Protein AF-A0A402B1U0-F1 (afdb_monomer_lite)

Structure (mmCIF, N/CA/C/O backbone):
data_AF-A0A402B1U0-F1
#
_entry.id   AF-A0A402B1U0-F1
#
loop_
_atom_site.group_PDB
_atom_site.id
_atom_site.type_symbol
_atom_site.label_atom_id
_atom_site.label_alt_id
_atom_site.label_comp_id
_atom_site.label_asym_id
_atom_site.label_entity_id
_atom_site.label_seq_id
_atom_site.pdbx_PDB_ins_code
_atom_site.Cartn_x
_atom_site.Cartn_y
_atom_site.Cartn_z
_atom_site.occupancy
_atom_site.B_iso_or_equiv
_atom_site.auth_seq_id
_atom_site.auth_comp_id
_atom_site.auth_asym_id
_atom_site.auth_atom_id
_atom_site.pdbx_PDB_model_num
ATOM 1 N N . MET A 1 1 ? 13.289 -18.069 -5.511 1.00 37.72 1 MET A N 1
ATOM 2 C CA . MET A 1 1 ? 13.819 -16.901 -4.773 1.00 37.72 1 MET A CA 1
ATOM 3 C C . MET A 1 1 ? 15.027 -16.376 -5.534 1.00 37.72 1 MET A C 1
ATOM 5 O O . MET A 1 1 ? 16.086 -16.972 -5.445 1.00 37.72 1 MET A O 1
ATOM 9 N N . GLY A 1 2 ? 14.852 -15.352 -6.374 1.00 43.53 2 GLY A N 1
ATOM 10 C CA . GLY A 1 2 ? 15.945 -14.772 -7.162 1.00 43.53 2 GLY A CA 1
ATOM 11 C C . GLY A 1 2 ? 16.529 -13.561 -6.443 1.00 43.53 2 GLY A C 1
ATOM 12 O O . GLY A 1 2 ? 15.838 -12.553 -6.291 1.00 43.53 2 GLY A O 1
ATOM 13 N N . LEU A 1 3 ? 17.768 -13.683 -5.971 1.00 47.88 3 LEU A N 1
ATOM 14 C CA . LEU A 1 3 ? 18.548 -12.602 -5.371 1.00 47.88 3 LEU A CA 1
ATOM 15 C C . LEU A 1 3 ? 18.781 -11.505 -6.420 1.00 47.88 3 LEU A C 1
ATOM 17 O O . LEU A 1 3 ? 19.393 -11.742 -7.459 1.00 47.88 3 LEU A O 1
ATOM 21 N N . ARG A 1 4 ? 18.261 -10.299 -6.169 1.00 44.19 4 ARG A N 1
ATOM 22 C CA . ARG A 1 4 ? 18.591 -9.112 -6.965 1.00 44.19 4 ARG A CA 1
ATOM 23 C C . ARG A 1 4 ? 19.927 -8.568 -6.482 1.00 44.19 4 ARG A C 1
ATOM 25 O O . ARG A 1 4 ? 19.981 -7.924 -5.439 1.00 44.19 4 ARG A O 1
ATOM 32 N N . PHE A 1 5 ? 20.973 -8.792 -7.263 1.00 51.72 5 PHE A N 1
ATOM 33 C CA . PHE A 1 5 ? 22.228 -8.076 -7.104 1.00 51.72 5 PHE A CA 1
ATOM 34 C C . PHE A 1 5 ? 22.032 -6.647 -7.613 1.00 51.72 5 PHE A C 1
ATOM 36 O O . PHE A 1 5 ? 21.768 -6.416 -8.794 1.00 51.72 5 PHE A O 1
ATOM 43 N N . VAL A 1 6 ? 22.088 -5.684 -6.695 1.00 59.25 6 VAL A N 1
ATOM 44 C CA . VAL A 1 6 ? 22.258 -4.274 -7.038 1.00 59.25 6 VAL A CA 1
ATOM 45 C C . VAL A 1 6 ? 23.671 -4.162 -7.591 1.00 59.25 6 VAL A C 1
ATOM 47 O O . VAL A 1 6 ? 24.637 -4.274 -6.840 1.00 59.25 6 VAL A O 1
ATOM 50 N N . LEU A 1 7 ? 23.798 -4.011 -8.909 1.00 59.84 7 LEU A N 1
ATOM 51 C CA . LEU A 1 7 ? 25.077 -3.702 -9.535 1.00 59.84 7 LEU A CA 1
ATOM 52 C C . LEU A 1 7 ? 25.430 -2.260 -9.150 1.00 59.84 7 LEU A C 1
ATOM 54 O O . LEU A 1 7 ? 25.061 -1.306 -9.837 1.00 59.84 7 LEU A O 1
ATOM 58 N N . HIS A 1 8 ? 26.066 -2.102 -7.990 1.00 61.28 8 HIS A N 1
ATOM 59 C CA . HIS A 1 8 ? 26.712 -0.856 -7.620 1.00 61.28 8 HIS A CA 1
ATOM 60 C C . HIS A 1 8 ? 27.760 -0.553 -8.687 1.00 61.28 8 HIS A C 1
ATOM 62 O O . HIS A 1 8 ? 28.612 -1.386 -8.995 1.00 61.28 8 HIS A O 1
ATOM 68 N N . LYS A 1 9 ? 27.670 0.638 -9.286 1.00 58.97 9 LYS A N 1
ATOM 69 C CA . LYS A 1 9 ? 28.793 1.170 -10.055 1.00 58.97 9 LYS A CA 1
ATOM 70 C C . LYS A 1 9 ? 29.994 1.188 -9.108 1.00 58.97 9 LYS A C 1
ATOM 72 O O . LYS A 1 9 ? 29.801 1.658 -7.986 1.00 58.97 9 LYS A O 1
ATOM 77 N N . PRO A 1 10 ? 31.169 0.680 -9.515 1.00 61.00 10 PRO A N 1
ATOM 78 C CA . PRO A 1 10 ? 32.353 0.780 -8.685 1.00 61.00 10 PRO A CA 1
ATOM 79 C C . PRO A 1 10 ? 32.578 2.264 -8.418 1.00 61.00 10 PRO A C 1
ATOM 81 O O . PRO A 1 10 ? 32.794 3.055 -9.341 1.00 61.00 10 PRO A O 1
ATOM 84 N N . GLU A 1 11 ? 32.403 2.643 -7.159 1.00 68.88 11 GLU A N 1
ATOM 85 C CA . GLU A 1 11 ? 32.884 3.907 -6.638 1.00 68.88 11 GLU A CA 1
ATOM 86 C C . GLU A 1 11 ? 34.367 3.954 -7.002 1.00 68.88 11 GLU A C 1
ATOM 88 O O . GLU A 1 11 ? 35.087 2.972 -6.801 1.00 68.88 11 GLU A O 1
ATOM 93 N N . LYS A 1 12 ? 34.798 5.021 -7.682 1.00 60.66 12 LYS A N 1
ATOM 94 C CA . LYS A 1 12 ? 36.223 5.243 -7.915 1.00 60.66 12 LYS A CA 1
ATOM 95 C C . LYS A 1 12 ? 36.824 5.460 -6.536 1.00 60.66 12 LYS A C 1
ATOM 97 O O . LYS A 1 12 ? 36.741 6.560 -6.007 1.00 60.66 12 LYS A O 1
ATOM 102 N N . ILE A 1 13 ? 37.323 4.377 -5.958 1.00 59.56 13 ILE A N 1
ATOM 103 C CA . ILE A 1 13 ? 38.109 4.388 -4.738 1.00 59.56 13 ILE A CA 1
ATOM 104 C C . ILE A 1 13 ? 39.324 5.246 -5.071 1.00 59.56 13 ILE A C 1
ATOM 106 O O . ILE A 1 13 ? 40.082 4.916 -5.985 1.00 59.56 13 ILE A O 1
ATOM 110 N N . ASP A 1 14 ? 39.414 6.398 -4.417 1.00 69.62 14 ASP A N 1
ATOM 111 C CA . ASP A 1 14 ? 40.600 7.235 -4.464 1.00 69.62 14 ASP A CA 1
ATOM 112 C C . ASP A 1 14 ? 41.744 6.414 -3.860 1.00 69.62 14 ASP A C 1
ATOM 114 O O . ASP A 1 14 ? 41.674 5.987 -2.706 1.00 69.62 14 ASP A O 1
ATOM 118 N N . GLU A 1 15 ? 42.770 6.122 -4.660 1.00 70.94 15 GLU A N 1
ATOM 119 C CA . GLU A 1 15 ? 43.905 5.287 -4.245 1.00 70.94 15 GLU A CA 1
ATOM 120 C C . GLU A 1 15 ? 44.698 5.923 -3.085 1.00 70.94 15 GLU A C 1
ATOM 122 O O . GLU A 1 15 ? 45.546 5.270 -2.478 1.00 70.94 15 GLU A O 1
ATOM 127 N N . HIS A 1 16 ? 44.398 7.179 -2.743 1.00 76.31 16 HIS A N 1
ATOM 128 C CA . HIS A 1 16 ? 44.998 7.914 -1.637 1.00 76.31 16 HIS A CA 1
ATOM 129 C C . HIS A 1 16 ? 44.295 7.738 -0.281 1.00 76.31 16 HIS A C 1
ATOM 131 O O . HIS A 1 16 ? 44.873 8.133 0.729 1.00 76.31 16 HIS A O 1
ATOM 137 N N . ASP A 1 17 ? 43.119 7.103 -0.228 1.00 70.06 17 ASP A N 1
ATOM 138 C CA . ASP A 1 17 ? 42.372 6.862 1.022 1.00 70.06 17 ASP A CA 1
ATOM 139 C C . ASP A 1 17 ? 42.697 5.506 1.683 1.00 70.06 17 ASP A C 1
ATOM 141 O O . ASP A 1 17 ? 42.009 5.056 2.604 1.00 70.06 17 ASP A O 1
ATOM 145 N N . LEU A 1 18 ? 43.758 4.824 1.241 1.00 72.81 18 LEU A N 1
ATOM 146 C CA . LEU A 1 18 ? 44.213 3.603 1.902 1.00 72.81 18 LEU A CA 1
ATOM 147 C C . LEU A 1 18 ? 44.839 3.952 3.267 1.00 72.81 18 LEU A C 1
ATOM 149 O O . LEU A 1 18 ? 45.789 4.742 3.319 1.00 72.81 18 LEU A O 1
ATOM 153 N N . PRO A 1 19 ? 44.358 3.358 4.378 1.00 69.62 19 PRO A N 1
ATOM 154 C CA . PRO A 1 19 ? 44.950 3.577 5.688 1.00 69.62 19 PRO A CA 1
ATOM 155 C C . PRO A 1 19 ? 46.404 3.106 5.652 1.00 69.62 19 PRO A C 1
ATOM 157 O O . PRO A 1 19 ? 46.695 1.931 5.441 1.00 69.62 19 PRO A O 1
ATOM 160 N N . THR A 1 20 ? 47.324 4.046 5.837 1.00 74.62 20 THR A N 1
ATOM 161 C CA . THR A 1 20 ? 48.778 3.817 5.811 1.00 74.62 20 THR A CA 1
ATOM 162 C C . THR A 1 20 ? 49.304 3.294 7.147 1.00 74.62 20 THR A C 1
ATOM 164 O O . THR A 1 20 ? 50.513 3.256 7.375 1.00 74.62 20 THR A O 1
ATOM 167 N N . GLU A 1 21 ? 48.409 2.912 8.056 1.00 78.62 21 GLU A N 1
ATOM 168 C CA . GLU A 1 21 ? 48.799 2.465 9.381 1.00 78.62 21 GLU A CA 1
ATOM 169 C C . GLU A 1 21 ? 49.323 1.020 9.336 1.00 78.62 21 GLU A C 1
ATOM 171 O O . GLU A 1 21 ? 48.682 0.142 8.750 1.00 78.62 21 GLU A O 1
ATOM 176 N N . PRO A 1 22 ? 50.495 0.750 9.940 1.00 71.25 22 PRO A N 1
ATOM 177 C CA . PRO A 1 22 ? 51.038 -0.595 10.023 1.00 71.25 22 PRO A CA 1
ATOM 178 C C . PRO A 1 22 ? 50.108 -1.467 10.870 1.00 71.25 22 PRO A C 1
ATOM 180 O O . PRO A 1 22 ? 49.803 -1.140 12.018 1.00 71.25 22 PRO A O 1
ATOM 183 N N . LEU A 1 23 ? 49.658 -2.588 10.301 1.00 68.75 23 LEU A N 1
ATOM 184 C CA . LEU A 1 23 ? 48.879 -3.581 11.033 1.00 68.75 23 LEU A CA 1
ATOM 185 C C . LEU A 1 23 ? 49.709 -4.092 12.224 1.00 68.75 23 LEU A C 1
ATOM 187 O O . LEU A 1 23 ? 50.858 -4.494 12.024 1.00 68.75 23 LEU A O 1
ATOM 191 N N . PRO A 1 24 ? 49.164 -4.085 13.453 1.00 66.44 24 PRO A N 1
ATOM 192 C CA . PRO A 1 24 ? 49.836 -4.689 14.591 1.00 66.44 24 PRO A CA 1
ATOM 193 C C . PRO A 1 24 ? 50.000 -6.189 14.337 1.00 66.44 24 PRO A C 1
ATOM 195 O O . PRO A 1 24 ? 49.039 -6.862 13.956 1.00 66.44 24 PRO A O 1
ATOM 198 N N . ASP A 1 25 ? 51.216 -6.698 14.547 1.00 62.38 25 ASP A N 1
ATOM 199 C CA . ASP A 1 25 ? 51.531 -8.122 14.446 1.00 62.38 25 ASP A CA 1
ATOM 200 C C . ASP A 1 25 ? 50.600 -8.908 15.374 1.00 62.38 25 ASP A C 1
ATOM 202 O O . ASP A 1 25 ? 50.712 -8.875 16.604 1.00 62.38 25 ASP A O 1
ATOM 206 N N . LEU A 1 26 ? 49.637 -9.604 14.773 1.00 59.66 26 LEU A N 1
ATOM 207 C CA . LEU A 1 26 ? 48.771 -10.531 15.479 1.00 59.66 26 LEU A CA 1
ATOM 208 C C . LEU A 1 26 ? 49.612 -11.753 15.844 1.00 59.66 26 LEU A C 1
ATOM 210 O O . LEU A 1 26 ? 49.728 -12.709 15.079 1.00 59.66 26 LEU A O 1
ATOM 214 N N . VAL A 1 27 ? 50.203 -11.713 17.038 1.00 59.53 27 VAL A N 1
ATOM 215 C CA . VAL A 1 27 ? 50.758 -12.890 17.705 1.00 59.53 27 VAL A CA 1
ATOM 216 C C . VAL A 1 27 ? 49.588 -13.824 18.000 1.00 59.53 27 VAL A C 1
ATOM 218 O O . VAL A 1 27 ? 48.868 -13.667 18.986 1.00 59.53 27 VAL A O 1
ATOM 221 N N . PHE A 1 28 ? 49.355 -14.776 17.101 1.00 58.81 28 PHE A N 1
ATOM 222 C CA . PHE A 1 28 ? 48.390 -15.842 17.316 1.00 58.81 28 PHE A CA 1
ATOM 223 C C . PHE A 1 28 ? 48.867 -16.689 18.497 1.00 58.81 28 PHE A C 1
ATOM 225 O O . PHE A 1 28 ? 49.826 -17.451 18.385 1.00 58.81 28 PHE A O 1
ATOM 232 N N . ALA A 1 29 ? 48.196 -16.539 19.640 1.00 61.25 29 ALA A N 1
ATOM 233 C CA . ALA A 1 29 ? 48.324 -17.458 20.757 1.00 61.25 29 ALA A CA 1
ATOM 234 C C . ALA A 1 29 ? 47.840 -18.837 20.293 1.00 61.25 29 ALA A C 1
ATOM 236 O O . ALA A 1 29 ? 46.648 -19.071 20.081 1.00 61.25 29 ALA A O 1
ATOM 237 N N . GLN A 1 30 ? 48.808 -19.714 20.061 1.00 56.41 30 GLN A N 1
ATOM 238 C CA . GLN A 1 30 ? 48.626 -21.092 19.645 1.00 56.41 30 GLN A CA 1
ATOM 239 C C . GLN A 1 30 ? 47.922 -21.860 20.777 1.00 56.41 30 GLN A C 1
ATOM 241 O O . GLN A 1 30 ? 48.429 -21.861 21.899 1.00 56.41 30 GLN A O 1
ATOM 246 N N . PRO A 1 31 ? 46.745 -22.465 20.540 1.00 57.81 31 PRO A N 1
ATOM 247 C CA . PRO A 1 31 ? 46.055 -23.221 21.573 1.00 57.81 31 PRO A CA 1
ATOM 248 C C . PRO A 1 31 ? 46.804 -24.528 21.844 1.00 57.81 31 PRO A C 1
ATOM 250 O O . PRO A 1 31 ? 47.174 -25.238 20.906 1.00 57.81 31 PRO A O 1
ATOM 253 N N . ASP A 1 32 ? 47.004 -24.828 23.129 1.00 58.53 32 ASP A N 1
ATOM 254 C CA . ASP A 1 32 ? 47.607 -26.065 23.620 1.00 58.53 32 ASP A CA 1
ATOM 255 C C . ASP A 1 32 ? 46.922 -27.286 22.998 1.00 58.53 32 ASP A C 1
ATOM 257 O O . ASP A 1 32 ? 45.743 -27.574 23.224 1.00 58.53 32 ASP A O 1
ATOM 261 N N . GLN A 1 33 ? 47.689 -27.998 22.181 1.00 53.78 33 GLN A N 1
ATOM 262 C CA . GLN A 1 33 ? 47.277 -29.216 21.510 1.00 53.78 33 GLN A CA 1
ATOM 263 C C . GLN A 1 33 ? 47.669 -30.401 22.405 1.00 53.78 33 GLN A C 1
ATOM 265 O O . GLN A 1 33 ? 48.856 -30.558 22.699 1.00 53.78 33 GLN A O 1
ATOM 270 N N . PRO A 1 34 ? 46.720 -31.239 22.863 1.00 59.12 34 PRO A N 1
ATOM 271 C CA . PRO A 1 34 ? 47.060 -32.375 23.699 1.00 59.12 34 PRO A CA 1
ATOM 272 C C . PRO A 1 34 ? 47.710 -33.472 22.855 1.00 59.12 34 PRO A C 1
ATOM 274 O O . PRO A 1 34 ? 47.196 -33.861 21.802 1.00 59.12 34 PRO A O 1
ATOM 277 N N . ASP A 1 35 ? 48.851 -33.922 23.371 1.00 57.25 35 ASP A N 1
ATOM 278 C CA . ASP A 1 35 ? 49.605 -35.141 23.088 1.00 57.25 35 ASP A CA 1
ATOM 279 C C . ASP A 1 35 ? 48.979 -36.084 22.049 1.00 57.25 35 ASP A C 1
ATOM 281 O O . ASP A 1 35 ? 48.033 -36.836 22.314 1.00 57.25 35 ASP A O 1
ATOM 285 N N . ARG A 1 36 ? 49.571 -36.091 20.852 1.00 48.34 36 ARG A N 1
ATOM 286 C CA . ARG A 1 36 ? 49.476 -37.227 19.940 1.00 48.34 36 ARG A CA 1
ATOM 287 C C . ARG A 1 36 ? 50.863 -37.654 19.500 1.00 48.34 36 ARG A C 1
ATOM 289 O O . ARG A 1 36 ? 51.509 -37.025 18.668 1.00 48.34 36 ARG A O 1
ATOM 296 N N . ASP A 1 37 ? 51.254 -38.769 20.095 1.00 58.25 37 ASP A N 1
ATOM 297 C CA . ASP A 1 37 ? 52.335 -39.655 19.719 1.00 58.25 37 ASP A CA 1
ATOM 298 C C . ASP A 1 37 ? 52.553 -39.794 18.199 1.00 58.25 37 ASP A C 1
ATOM 300 O O . ASP A 1 37 ? 51.666 -40.217 17.457 1.00 58.25 37 ASP A O 1
ATOM 304 N N . LYS A 1 38 ? 53.828 -39.608 17.837 1.00 47.31 38 LYS A N 1
ATOM 305 C CA . LYS A 1 38 ? 54.627 -40.390 16.876 1.00 47.31 38 LYS A CA 1
ATOM 306 C C . LYS A 1 38 ? 54.459 -40.177 15.357 1.00 47.31 38 LYS A C 1
ATOM 308 O O . LYS A 1 38 ? 53.466 -40.564 14.751 1.00 47.31 38 LYS A O 1
ATOM 313 N N . LEU A 1 39 ? 55.637 -39.872 14.780 1.00 54.38 39 LEU A N 1
ATOM 314 C CA . LEU A 1 39 ? 56.216 -40.296 13.484 1.00 54.38 39 LEU A CA 1
ATOM 315 C C . LEU A 1 39 ? 56.056 -39.362 12.255 1.00 54.38 39 LEU A C 1
ATOM 317 O O . LEU A 1 39 ? 55.135 -38.557 12.212 1.00 54.38 39 LEU A O 1
ATOM 321 N N . PRO A 1 40 ? 56.984 -39.427 11.269 1.00 55.03 40 PRO A N 1
ATOM 322 C CA . PRO A 1 40 ? 58.182 -38.593 11.216 1.00 55.03 40 PRO A CA 1
ATOM 323 C C . PRO A 1 40 ? 58.196 -37.619 10.024 1.00 55.03 40 PRO A C 1
ATOM 325 O O . PRO A 1 40 ? 57.407 -37.711 9.086 1.00 55.03 40 PRO A O 1
ATOM 328 N N . ASP A 1 41 ? 59.165 -36.713 10.096 1.00 56.41 41 ASP A N 1
ATOM 329 C CA . ASP A 1 41 ? 59.530 -35.655 9.160 1.00 56.41 41 ASP A CA 1
ATOM 330 C C . ASP A 1 41 ? 59.370 -35.988 7.668 1.00 56.41 41 ASP A C 1
ATOM 332 O O . ASP A 1 41 ? 60.120 -36.782 7.098 1.00 56.41 41 ASP A O 1
ATOM 336 N N . GLN A 1 42 ? 58.478 -35.256 6.996 1.00 46.94 42 GLN A N 1
ATOM 337 C CA . GLN A 1 42 ? 58.630 -34.926 5.579 1.00 46.94 42 GLN A CA 1
ATOM 338 C C . GLN A 1 42 ? 58.327 -33.445 5.362 1.00 46.94 42 GLN A C 1
ATOM 340 O O . GLN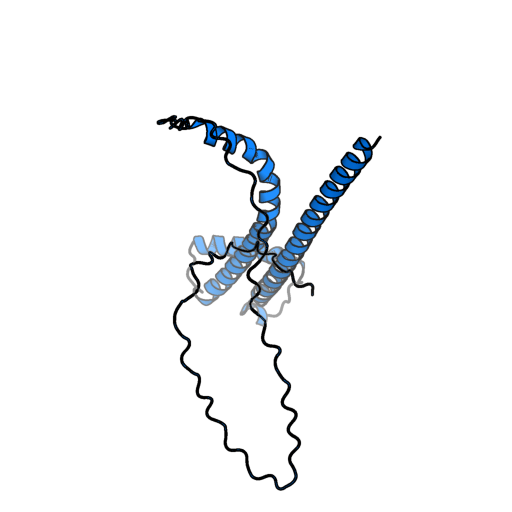 A 1 42 ? 57.207 -33.022 5.078 1.00 46.94 42 GLN A O 1
ATOM 345 N N . HIS A 1 43 ? 59.384 -32.647 5.492 1.00 51.69 43 HIS A N 1
ATOM 346 C CA . HIS A 1 43 ? 59.448 -31.291 4.976 1.00 51.69 43 HIS A CA 1
ATOM 347 C C . HIS A 1 43 ? 59.138 -31.286 3.474 1.00 51.69 43 HIS A C 1
ATOM 349 O O . HIS A 1 43 ? 59.910 -31.810 2.676 1.00 51.69 43 HIS A O 1
ATOM 355 N N . THR A 1 44 ? 58.045 -30.634 3.081 1.00 53.28 44 THR A N 1
ATOM 356 C CA . THR A 1 44 ? 57.882 -30.126 1.713 1.00 53.28 44 THR A CA 1
ATOM 357 C C . THR A 1 44 ? 57.777 -28.612 1.797 1.00 53.28 44 THR A C 1
ATOM 359 O O . THR A 1 44 ? 56.694 -28.033 1.829 1.00 53.28 44 THR A O 1
ATOM 362 N N . THR A 1 45 ? 58.937 -27.967 1.902 1.00 55.19 45 THR A N 1
ATOM 363 C CA . THR A 1 45 ? 59.081 -26.523 1.726 1.00 55.19 45 THR A CA 1
ATOM 364 C C . THR A 1 45 ? 58.765 -26.205 0.269 1.00 55.19 45 THR A C 1
ATOM 366 O O . THR A 1 45 ? 59.579 -26.453 -0.619 1.00 55.19 45 THR A O 1
ATOM 369 N N . VAL A 1 46 ? 57.562 -25.699 0.004 1.00 50.78 46 VAL A N 1
ATOM 370 C CA . VAL A 1 46 ? 57.210 -25.159 -1.310 1.00 50.78 46 VAL A CA 1
ATOM 371 C C . VAL A 1 46 ? 57.875 -23.793 -1.433 1.00 50.78 46 VAL A C 1
ATOM 373 O O . VAL A 1 46 ? 57.509 -22.839 -0.749 1.00 50.78 46 VAL A O 1
ATOM 376 N N . SER A 1 47 ? 58.886 -23.719 -2.293 1.00 45.34 47 SER A N 1
ATOM 377 C CA . SER A 1 47 ? 59.557 -22.483 -2.680 1.00 45.34 47 SER A CA 1
ATOM 378 C C . SER A 1 47 ? 58.546 -21.529 -3.315 1.00 45.34 47 SER A C 1
ATOM 380 O O . SER A 1 47 ? 58.015 -21.798 -4.393 1.00 45.34 47 SER A O 1
ATOM 382 N N . ILE A 1 48 ? 58.280 -20.406 -2.655 1.00 52.09 48 ILE A N 1
ATOM 383 C CA . ILE A 1 48 ? 57.508 -19.306 -3.233 1.00 52.09 48 ILE A CA 1
ATOM 384 C C . ILE A 1 48 ? 58.378 -18.677 -4.333 1.00 52.09 48 ILE A C 1
ATOM 386 O O . ILE A 1 48 ? 59.524 -18.315 -4.050 1.00 52.09 48 ILE A O 1
ATOM 390 N N . PRO A 1 49 ? 57.892 -18.540 -5.579 1.00 53.31 49 PRO A N 1
ATOM 391 C CA . PRO A 1 49 ? 58.640 -17.850 -6.615 1.00 53.31 49 PRO A CA 1
ATOM 392 C C . PRO A 1 49 ? 58.779 -16.375 -6.234 1.00 53.31 49 PRO A C 1
ATOM 394 O O . PRO A 1 49 ? 57.798 -15.639 -6.123 1.00 53.31 49 PRO A O 1
ATOM 397 N N . SER A 1 50 ? 60.021 -15.946 -6.025 1.00 51.53 50 SER A N 1
ATOM 398 C CA . SER A 1 50 ? 60.386 -14.540 -5.933 1.00 51.53 50 SER A CA 1
ATOM 399 C C . SER A 1 50 ? 59.980 -13.850 -7.236 1.00 51.53 50 SER A C 1
ATOM 401 O O . SER A 1 50 ? 60.541 -14.130 -8.293 1.00 51.53 50 SER A O 1
ATOM 403 N N . SER A 1 51 ? 58.982 -12.967 -7.168 1.00 43.94 51 SER A N 1
ATOM 404 C CA . SER A 1 51 ? 58.619 -12.089 -8.279 1.00 43.94 51 SER A CA 1
ATOM 405 C C . SER A 1 51 ? 59.770 -11.119 -8.524 1.00 43.94 51 SER A C 1
ATOM 407 O O . SER A 1 51 ? 59.922 -10.111 -7.837 1.00 43.94 51 SER A O 1
ATOM 409 N N . THR A 1 52 ? 60.609 -11.469 -9.492 1.00 52.66 52 THR A N 1
ATOM 410 C CA . THR A 1 52 ? 61.668 -10.639 -10.049 1.00 52.66 52 THR A CA 1
ATOM 411 C C . THR A 1 52 ? 61.103 -9.296 -10.507 1.00 52.66 52 THR A C 1
ATOM 413 O O . THR A 1 52 ? 60.249 -9.226 -11.390 1.00 52.66 52 THR A O 1
ATOM 416 N N . ASN A 1 53 ? 61.623 -8.233 -9.892 1.00 51.00 53 ASN A N 1
ATOM 417 C CA . ASN A 1 53 ? 61.578 -6.855 -10.365 1.00 51.00 53 ASN A CA 1
ATOM 418 C C . ASN A 1 53 ? 61.840 -6.800 -11.873 1.00 51.00 53 ASN A C 1
ATOM 420 O O . ASN A 1 53 ? 62.952 -7.082 -12.319 1.00 51.00 53 ASN A O 1
ATOM 424 N N . ASN A 1 54 ? 60.835 -6.385 -12.638 1.00 47.88 54 ASN A N 1
ATOM 425 C CA . ASN A 1 54 ? 60.971 -6.097 -14.056 1.00 47.88 54 ASN A CA 1
ATOM 426 C C . ASN A 1 54 ? 60.735 -4.589 -14.257 1.00 47.88 54 ASN A C 1
ATOM 428 O O . ASN A 1 54 ? 59.582 -4.160 -14.307 1.00 47.88 54 ASN A O 1
ATOM 432 N N . PRO A 1 55 ? 61.783 -3.747 -14.320 1.00 58.22 55 PRO A N 1
ATOM 433 C CA . PRO A 1 55 ? 61.632 -2.339 -14.647 1.00 58.22 55 PRO A CA 1
ATOM 434 C C . PRO A 1 55 ? 61.827 -2.157 -16.153 1.00 58.22 55 PRO A C 1
ATOM 436 O O . PRO A 1 55 ? 62.917 -1.798 -16.585 1.00 58.22 55 PRO A O 1
ATOM 439 N N . ALA A 1 56 ? 60.814 -2.420 -16.981 1.00 53.06 56 ALA A N 1
ATOM 440 C CA . ALA A 1 56 ? 60.883 -2.017 -18.385 1.00 53.06 56 ALA A CA 1
ATOM 441 C C . ALA A 1 56 ? 59.519 -2.041 -19.085 1.00 53.06 56 ALA A C 1
ATOM 443 O O . ALA A 1 56 ? 58.752 -2.983 -18.928 1.00 53.06 56 ALA A O 1
ATOM 444 N N . PHE A 1 57 ? 59.329 -1.044 -19.954 1.00 49.44 57 PHE A N 1
ATOM 445 C CA . PHE A 1 57 ? 58.290 -0.904 -20.982 1.00 49.44 57 PHE A CA 1
ATOM 446 C C . PHE A 1 57 ? 56.967 -0.246 -20.575 1.00 49.44 57 PHE A C 1
ATOM 448 O O . PHE A 1 57 ? 55.888 -0.807 -20.729 1.00 49.44 57 PHE A O 1
ATOM 455 N N . TYR A 1 58 ? 57.051 1.038 -20.220 1.00 46.12 58 TYR A N 1
ATOM 456 C CA . TYR A 1 58 ? 56.007 1.978 -20.633 1.00 46.12 58 TYR A CA 1
ATOM 457 C C . TYR A 1 58 ? 56.263 2.400 -22.090 1.00 46.12 58 TYR A C 1
ATOM 459 O O . TYR A 1 58 ? 57.364 2.872 -22.389 1.00 46.12 58 TYR A O 1
ATOM 467 N N . PRO A 1 59 ? 55.296 2.252 -23.012 1.00 59.16 59 PRO A N 1
ATOM 468 C CA . PRO A 1 59 ? 55.383 2.888 -24.317 1.00 59.16 59 PRO A CA 1
ATOM 469 C C . PRO A 1 59 ? 55.322 4.409 -24.130 1.00 59.16 59 PRO A C 1
ATOM 471 O O . PRO A 1 59 ? 54.405 4.939 -23.503 1.00 59.16 59 PRO A O 1
ATOM 474 N N . ALA A 1 60 ? 56.333 5.100 -24.655 1.00 54.44 60 ALA A N 1
ATOM 475 C CA . ALA A 1 60 ? 56.408 6.552 -24.672 1.00 54.44 60 ALA A CA 1
ATOM 476 C C . ALA A 1 60 ? 55.145 7.142 -25.320 1.00 54.44 60 ALA A C 1
ATOM 478 O O . ALA A 1 60 ? 54.822 6.828 -26.467 1.00 54.44 60 ALA A O 1
ATOM 479 N N . LEU A 1 61 ? 54.438 8.006 -24.586 1.00 56.28 61 LEU A N 1
ATOM 480 C CA . LEU A 1 61 ? 53.396 8.840 -25.171 1.00 56.28 61 LEU A CA 1
ATOM 481 C C . LEU A 1 61 ? 54.033 9.802 -26.192 1.00 56.28 61 LEU A C 1
ATOM 483 O O . LEU A 1 61 ? 55.049 10.430 -25.876 1.00 56.28 61 LEU A O 1
ATOM 487 N N . PRO A 1 62 ? 53.459 9.943 -27.400 1.00 53.31 62 PRO A N 1
ATOM 488 C CA . PRO A 1 62 ? 53.924 10.916 -28.374 1.00 53.31 62 PRO A CA 1
ATOM 489 C C . PRO A 1 62 ? 53.735 12.340 -27.839 1.00 53.31 62 PRO A C 1
ATOM 491 O O . PRO A 1 62 ? 52.746 12.665 -27.182 1.00 53.31 62 PRO A O 1
ATOM 494 N N . GLY A 1 63 ? 54.750 13.159 -28.102 1.00 44.69 63 GLY A N 1
ATOM 495 C CA . GLY A 1 63 ? 54.961 14.460 -27.495 1.00 44.69 63 GLY A CA 1
ATOM 496 C C . GLY A 1 63 ? 53.851 15.484 -27.719 1.00 44.69 63 GLY A C 1
ATOM 497 O O . GLY A 1 63 ? 53.220 15.558 -28.770 1.00 44.69 63 GLY A O 1
ATOM 498 N N . MET A 1 64 ? 53.698 16.317 -26.689 1.00 44.53 64 MET A N 1
ATOM 499 C CA . MET A 1 64 ? 53.530 17.769 -26.761 1.00 44.53 64 MET A CA 1
ATOM 500 C C . MET A 1 64 ? 53.456 18.343 -28.185 1.00 44.53 64 MET A C 1
ATOM 502 O O . MET A 1 64 ? 54.475 18.649 -28.802 1.00 44.53 64 MET A O 1
ATOM 506 N N . SER A 1 65 ? 52.233 18.610 -28.649 1.00 40.84 65 SER A N 1
ATOM 507 C CA . SER A 1 65 ? 51.994 19.777 -29.493 1.00 40.84 65 SER A CA 1
ATOM 508 C C . SER A 1 65 ? 51.666 20.955 -28.582 1.00 40.84 65 SER A C 1
ATOM 510 O O . SER A 1 65 ? 50.575 21.062 -28.018 1.00 40.84 65 SER A O 1
ATOM 512 N N . THR A 1 66 ? 52.646 21.833 -28.439 1.00 49.78 66 THR A N 1
ATOM 513 C CA . THR A 1 66 ? 52.544 23.192 -27.920 1.00 49.78 66 THR A CA 1
ATOM 514 C C . THR A 1 66 ? 51.594 23.979 -28.827 1.00 49.78 66 THR A C 1
ATOM 516 O O . THR A 1 66 ? 52.000 24.588 -29.810 1.00 49.78 66 THR A O 1
ATOM 519 N N . GLY A 1 67 ? 50.298 23.909 -28.542 1.00 41.00 67 GLY A N 1
ATOM 520 C CA . GLY A 1 67 ? 49.265 24.701 -29.199 1.00 41.00 67 GLY A CA 1
ATOM 521 C C . GLY A 1 67 ? 48.555 25.516 -28.138 1.00 41.00 67 GLY A C 1
ATOM 522 O O . GLY A 1 67 ? 47.759 24.972 -27.380 1.00 41.00 67 GLY A O 1
ATOM 523 N N . GLY A 1 68 ? 48.890 26.804 -28.054 1.00 44.75 68 GLY A N 1
ATOM 524 C CA . GLY A 1 68 ? 48.263 27.765 -27.156 1.00 44.75 68 GLY A CA 1
ATOM 525 C C . GLY A 1 68 ? 46.762 27.874 -27.415 1.00 44.75 68 GLY A C 1
ATOM 526 O O . GLY A 1 68 ? 46.316 28.694 -28.208 1.00 44.75 68 GLY A O 1
ATOM 527 N N . GLY A 1 69 ? 45.980 27.045 -26.734 1.00 41.03 69 GLY A N 1
ATOM 528 C CA . GLY A 1 69 ? 44.557 27.246 -26.535 1.00 41.03 69 GLY A CA 1
ATOM 529 C C . GLY A 1 69 ? 44.400 28.093 -25.289 1.00 41.03 69 GLY A C 1
ATOM 530 O O . GLY A 1 69 ? 44.616 27.609 -24.182 1.00 41.03 69 GLY A O 1
ATOM 531 N N . ALA A 1 70 ? 44.110 29.372 -25.497 1.00 41.75 70 ALA A N 1
ATOM 532 C CA . ALA A 1 70 ? 43.859 30.348 -24.458 1.00 41.75 70 ALA A CA 1
ATOM 533 C C . ALA A 1 70 ? 43.068 29.747 -23.285 1.00 41.75 70 ALA A C 1
ATOM 535 O O . ALA A 1 70 ? 41.995 29.170 -23.466 1.00 41.75 70 ALA A O 1
ATOM 536 N N . LEU A 1 71 ? 43.587 29.975 -22.078 1.00 44.31 71 LEU A N 1
ATOM 537 C CA . LEU A 1 71 ? 42.788 30.172 -20.878 1.00 44.31 71 LEU A CA 1
ATOM 538 C C . LEU A 1 71 ? 41.761 31.273 -21.181 1.00 44.31 71 LEU A C 1
ATOM 540 O O . LEU A 1 71 ? 41.944 32.439 -20.844 1.00 44.31 71 LEU A O 1
ATOM 544 N N . GLN A 1 72 ? 40.672 30.909 -21.854 1.00 46.31 72 GLN A N 1
ATOM 545 C CA . GLN A 1 72 ? 39.445 31.672 -21.812 1.00 46.31 72 GLN A CA 1
ATOM 546 C C . GLN A 1 72 ? 38.840 31.359 -20.448 1.00 46.31 72 GLN A C 1
ATOM 548 O O . GLN A 1 72 ? 38.000 30.479 -20.279 1.00 46.31 72 GLN A O 1
ATOM 553 N N . VAL A 1 73 ? 39.358 32.066 -19.445 1.00 48.66 73 VAL A N 1
ATOM 554 C CA . VAL A 1 73 ? 38.637 32.352 -18.214 1.00 48.66 73 VAL A CA 1
ATOM 555 C C . VAL A 1 73 ? 37.372 33.070 -18.673 1.00 48.66 73 VAL A C 1
ATOM 557 O O . VAL A 1 73 ? 37.373 34.283 -18.878 1.00 48.66 73 VAL A O 1
ATOM 560 N N . GLU A 1 74 ? 36.313 32.305 -18.953 1.00 48.16 74 GLU A N 1
ATOM 561 C CA . GLU A 1 74 ? 34.981 32.848 -19.188 1.00 48.16 74 GLU A CA 1
ATOM 562 C C . GLU A 1 74 ? 34.508 33.390 -17.838 1.00 48.16 74 GLU A C 1
ATOM 564 O O . GLU A 1 74 ? 33.885 32.716 -17.016 1.00 48.16 74 GLU A O 1
ATOM 569 N N . ALA A 1 75 ? 34.928 34.623 -17.575 1.00 48.59 75 ALA A N 1
ATOM 570 C CA . ALA A 1 75 ? 34.456 35.436 -16.488 1.00 48.59 75 ALA A CA 1
ATOM 571 C C . ALA A 1 75 ? 32.930 35.522 -16.584 1.00 48.59 75 ALA A C 1
ATOM 573 O O . ALA A 1 75 ? 32.375 36.103 -17.514 1.00 48.59 75 ALA A O 1
ATOM 574 N N . GLY A 1 76 ? 32.256 34.932 -15.599 1.00 48.25 76 GLY A N 1
ATOM 575 C CA . GLY A 1 76 ? 30.974 35.434 -15.126 1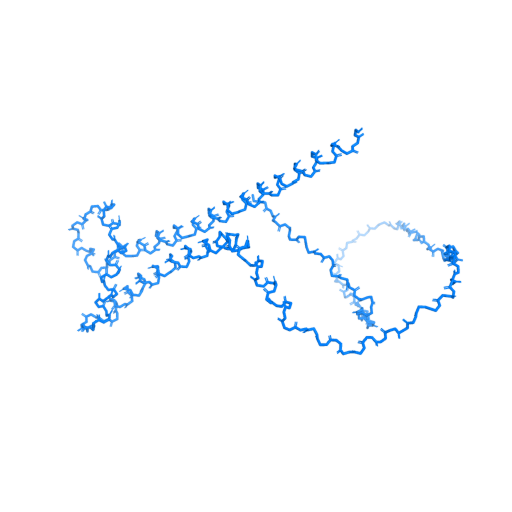.00 48.25 76 GLY A CA 1
ATOM 576 C C . GLY A 1 76 ? 29.855 35.510 -16.159 1.00 48.25 76 GLY A C 1
ATOM 577 O O . GLY A 1 76 ? 29.094 36.475 -16.145 1.00 48.25 76 GLY A O 1
ATOM 578 N N . LYS A 1 77 ? 29.660 34.492 -17.002 1.00 49.16 77 LYS A N 1
ATOM 579 C CA . LYS A 1 77 ? 28.350 34.326 -17.636 1.00 49.16 77 LYS A CA 1
ATOM 580 C C . LYS A 1 77 ? 27.416 33.694 -16.617 1.00 49.16 77 LYS A C 1
ATOM 582 O O . LYS A 1 77 ? 27.302 32.474 -16.520 1.00 49.16 77 LYS A O 1
ATOM 587 N N . ILE A 1 78 ? 26.789 34.555 -15.814 1.00 56.34 78 ILE A N 1
ATOM 588 C CA . ILE A 1 78 ? 25.672 34.222 -14.928 1.00 56.34 78 ILE A CA 1
ATOM 589 C C . ILE A 1 78 ? 24.698 33.394 -15.768 1.00 56.34 78 ILE A C 1
ATOM 591 O O . ILE A 1 78 ? 24.014 33.918 -16.649 1.00 56.34 78 ILE A O 1
ATOM 595 N N . LYS A 1 79 ? 24.720 32.071 -15.556 1.00 54.25 79 LYS A N 1
ATOM 596 C CA . LYS A 1 79 ? 23.794 31.108 -16.150 1.00 54.25 79 LYS A CA 1
ATOM 597 C C . LYS A 1 79 ? 22.407 31.625 -15.808 1.00 54.25 79 LYS A C 1
ATOM 599 O O . LYS A 1 79 ? 21.967 31.516 -14.666 1.00 54.25 79 LYS A O 1
ATOM 604 N N . GLY A 1 80 ? 21.765 32.262 -16.783 1.00 57.66 80 GLY A N 1
ATOM 605 C CA . GLY A 1 80 ? 20.459 32.857 -16.583 1.00 57.66 80 GLY A CA 1
ATOM 606 C C . GLY A 1 80 ? 19.490 31.815 -16.009 1.00 57.66 80 GLY A C 1
ATOM 607 O O . GLY A 1 80 ? 19.588 30.629 -16.356 1.00 57.66 80 GLY A O 1
ATOM 608 N N . PRO A 1 81 ? 18.523 32.230 -15.176 1.00 56.50 81 PRO A N 1
ATOM 609 C CA . PRO A 1 81 ? 17.537 31.343 -14.545 1.00 56.50 81 PRO A CA 1
ATOM 610 C C . PRO A 1 81 ? 16.666 30.538 -15.539 1.00 56.50 81 PRO A C 1
ATOM 612 O O . PRO A 1 81 ? 15.858 29.705 -15.135 1.00 56.50 81 PRO A O 1
ATOM 615 N N . GLY A 1 82 ? 16.854 30.711 -16.853 1.00 56.28 82 GLY A N 1
ATOM 616 C CA . GLY A 1 82 ? 16.162 29.972 -17.910 1.00 56.28 82 GLY A CA 1
ATOM 617 C C . GLY A 1 82 ? 16.548 28.492 -18.065 1.00 56.28 82 GLY A C 1
ATOM 618 O O . GLY A 1 82 ? 15.808 27.757 -18.718 1.00 56.28 82 GLY A O 1
ATOM 619 N N . SER A 1 83 ? 17.653 28.011 -17.473 1.00 54.81 83 SER A N 1
ATOM 620 C CA . SER A 1 83 ? 17.997 26.575 -17.560 1.00 54.81 83 SER A CA 1
ATOM 621 C C . SER A 1 83 ? 17.106 25.689 -16.676 1.00 54.81 83 SER A C 1
ATOM 623 O O . SER A 1 83 ? 16.724 24.599 -17.105 1.00 54.81 83 SER A O 1
ATOM 625 N N . LEU A 1 84 ? 16.663 26.194 -15.517 1.00 59.69 84 LEU A N 1
ATOM 626 C CA . LEU A 1 84 ? 15.712 25.497 -14.643 1.00 59.69 84 LEU A CA 1
ATOM 627 C C . LEU A 1 84 ? 14.327 25.382 -15.295 1.00 59.69 84 LEU A C 1
ATOM 629 O O . LEU A 1 84 ? 13.692 24.333 -15.224 1.00 59.69 84 LEU A O 1
ATOM 633 N N . PHE A 1 85 ? 13.890 26.412 -16.026 1.00 59.50 85 PHE A N 1
ATOM 634 C CA . PHE A 1 85 ? 12.606 26.395 -16.738 1.00 59.50 85 PHE A CA 1
ATOM 635 C C . PHE A 1 85 ? 12.578 25.406 -17.914 1.00 59.50 85 PHE A C 1
ATOM 637 O O . PHE A 1 85 ? 11.550 24.780 -18.174 1.00 59.50 85 PHE A O 1
ATOM 644 N N . ARG A 1 86 ? 13.709 25.203 -18.608 1.00 59.84 86 ARG A N 1
ATOM 645 C CA . ARG A 1 86 ? 13.822 24.149 -19.634 1.00 59.84 86 ARG A CA 1
ATOM 646 C C . ARG A 1 86 ? 13.811 22.746 -19.023 1.00 59.84 86 ARG A C 1
ATOM 648 O O . ARG A 1 86 ? 13.261 21.837 -19.637 1.00 59.84 86 ARG A O 1
ATOM 655 N N . GLN A 1 87 ? 14.360 22.587 -17.819 1.00 60.25 87 GLN A N 1
ATOM 656 C CA . GLN A 1 87 ? 14.356 21.318 -17.093 1.00 60.25 87 GLN A CA 1
ATOM 657 C C . GLN A 1 87 ? 12.961 20.977 -16.536 1.00 60.25 87 GLN A C 1
ATOM 659 O O . GLN A 1 87 ? 12.530 19.831 -16.653 1.00 60.25 87 GLN A O 1
ATOM 664 N N . LEU A 1 88 ? 12.199 21.970 -16.055 1.00 61.12 88 LEU A N 1
ATOM 665 C CA . LEU A 1 88 ? 10.787 21.792 -15.681 1.00 61.12 88 LEU A CA 1
ATOM 666 C C . LEU A 1 88 ? 9.888 21.460 -16.883 1.00 61.12 88 LEU A C 1
ATOM 668 O O . LEU A 1 88 ? 8.923 20.716 -16.740 1.00 61.12 88 LEU A O 1
ATOM 672 N N . ARG A 1 89 ? 10.194 21.954 -18.090 1.00 64.25 89 ARG A N 1
ATOM 673 C CA . ARG A 1 89 ? 9.378 21.664 -19.284 1.00 64.25 89 ARG A CA 1
ATOM 674 C C . ARG A 1 89 ? 9.493 20.210 -19.772 1.00 64.25 89 ARG A C 1
ATOM 676 O O . ARG A 1 89 ? 8.607 19.762 -20.493 1.00 64.25 89 ARG A O 1
ATOM 683 N N . MET A 1 90 ? 10.528 19.463 -19.365 1.00 59.56 90 MET A N 1
ATOM 684 C CA . MET A 1 90 ? 10.666 18.020 -19.651 1.00 59.56 90 MET A CA 1
ATOM 685 C C . MET A 1 90 ? 10.070 17.106 -18.566 1.00 59.56 90 MET A C 1
ATOM 687 O O . MET A 1 90 ? 9.900 15.911 -18.800 1.00 59.56 90 MET A O 1
ATOM 691 N N . TRP A 1 91 ? 9.676 17.643 -17.406 1.00 55.84 91 TRP A N 1
ATOM 692 C CA . TRP A 1 91 ? 9.019 16.862 -16.352 1.00 55.84 91 TRP A CA 1
ATOM 693 C C . TRP A 1 91 ? 7.693 16.170 -16.727 1.00 55.84 91 TRP A C 1
ATOM 695 O O . TRP A 1 91 ? 7.465 15.075 -16.201 1.00 55.84 91 TRP A O 1
ATOM 705 N N . PRO A 1 92 ? 6.821 16.694 -17.620 1.00 63.53 92 PRO A N 1
ATOM 706 C CA . PRO A 1 92 ? 5.539 16.040 -17.880 1.00 63.53 92 PRO A CA 1
ATOM 707 C C . PRO A 1 92 ? 5.668 14.653 -18.520 1.00 63.53 92 PRO A C 1
ATOM 709 O O . PRO A 1 92 ? 4.759 13.841 -18.385 1.00 63.53 92 PRO A O 1
ATOM 712 N N . GLN A 1 93 ? 6.808 14.335 -19.142 1.00 66.62 93 GLN A N 1
ATOM 713 C CA . GLN A 1 93 ? 7.041 13.016 -19.740 1.00 66.62 93 GLN A CA 1
ATOM 714 C C . GLN A 1 93 ? 7.522 11.962 -18.729 1.00 66.62 93 GLN A C 1
ATOM 716 O O . GLN A 1 93 ? 7.357 10.768 -18.966 1.00 66.62 93 GLN A O 1
ATOM 721 N N . LEU A 1 94 ? 8.062 12.376 -17.577 1.00 62.88 94 LEU A N 1
ATOM 722 C CA . LEU A 1 94 ? 8.532 11.468 -16.519 1.00 62.88 94 LEU A CA 1
ATOM 723 C C . LEU A 1 94 ? 7.448 11.168 -15.470 1.00 62.88 94 LEU A C 1
ATOM 725 O O . LEU A 1 94 ? 7.481 10.117 -14.827 1.00 62.88 94 LEU A O 1
ATOM 729 N N . LEU A 1 95 ? 6.453 12.052 -15.331 1.00 67.12 95 LEU A N 1
ATOM 730 C CA . LEU A 1 95 ? 5.306 11.893 -14.431 1.00 67.12 95 LEU A CA 1
ATOM 731 C C . LEU A 1 95 ? 4.569 10.542 -14.533 1.00 67.12 95 LEU A C 1
ATOM 733 O O . LEU A 1 95 ? 4.318 9.963 -13.475 1.00 67.12 95 LEU A O 1
ATOM 737 N N . PRO A 1 96 ? 4.250 9.979 -15.720 1.00 73.94 96 PRO A N 1
ATOM 738 C CA . PRO A 1 96 ? 3.527 8.706 -15.781 1.00 73.94 96 PRO A CA 1
ATOM 739 C C . PRO A 1 96 ? 4.338 7.538 -15.202 1.00 73.94 96 PRO A C 1
ATOM 741 O O . PRO A 1 96 ? 3.776 6.671 -14.532 1.00 73.94 96 PRO A O 1
ATOM 744 N N . MET A 1 97 ? 5.665 7.535 -15.369 1.00 70.56 97 MET A N 1
ATOM 745 C CA . MET A 1 97 ? 6.521 6.492 -14.791 1.00 70.56 97 MET A CA 1
ATOM 746 C C . MET A 1 97 ? 6.626 6.611 -13.267 1.00 70.56 97 MET A C 1
ATOM 748 O O . MET A 1 97 ? 6.636 5.598 -12.564 1.00 70.56 97 MET A O 1
ATOM 752 N N . PHE A 1 98 ? 6.680 7.839 -12.743 1.00 72.31 98 PHE A N 1
ATOM 753 C CA . PHE A 1 98 ? 6.650 8.072 -11.300 1.00 72.31 98 PHE A CA 1
ATOM 754 C C . PHE A 1 98 ? 5.293 7.704 -10.702 1.00 72.31 98 PHE A C 1
ATOM 756 O O . PHE A 1 98 ? 5.259 6.979 -9.712 1.00 72.31 98 PHE A O 1
ATOM 763 N N . ALA A 1 99 ? 4.184 8.104 -11.326 1.00 76.88 99 ALA A N 1
ATOM 764 C CA . ALA A 1 99 ? 2.841 7.753 -10.872 1.00 76.88 99 ALA A CA 1
ATOM 765 C C . ALA A 1 99 ? 2.657 6.229 -10.765 1.00 76.88 99 ALA A C 1
ATOM 767 O O . ALA A 1 99 ? 2.193 5.740 -9.739 1.00 76.88 99 ALA A O 1
ATOM 768 N N . LEU A 1 100 ? 3.126 5.465 -11.757 1.00 75.62 100 LEU A N 1
ATOM 769 C CA . LEU A 1 100 ? 3.104 3.996 -11.728 1.00 75.62 100 LEU A CA 1
ATOM 770 C C . LEU A 1 100 ? 3.982 3.396 -10.617 1.00 75.62 100 LEU A C 1
ATOM 772 O O . LEU A 1 100 ? 3.652 2.344 -10.074 1.00 75.62 100 LEU A O 1
ATOM 776 N N . ARG A 1 101 ? 5.084 4.060 -10.243 1.00 75.62 101 ARG A N 1
ATOM 777 C CA . ARG A 1 101 ? 5.937 3.656 -9.109 1.00 75.62 101 ARG A CA 1
ATOM 778 C C . ARG A 1 101 ? 5.363 4.030 -7.746 1.00 75.62 101 ARG A C 1
ATOM 780 O O . ARG A 1 101 ? 5.621 3.317 -6.779 1.00 75.62 101 ARG A O 1
ATOM 787 N N . LEU A 1 102 ? 4.610 5.123 -7.662 1.00 81.00 102 LEU A N 1
ATOM 788 C CA . LEU A 1 102 ? 3.962 5.590 -6.437 1.00 81.00 102 LEU A CA 1
ATOM 789 C C . LEU A 1 102 ? 2.627 4.891 -6.175 1.00 81.00 102 LEU A C 1
ATOM 791 O O . LEU A 1 102 ? 2.234 4.784 -5.021 1.00 81.00 102 LEU A O 1
ATOM 795 N N . LEU A 1 103 ? 1.964 4.357 -7.201 1.00 82.00 103 LEU A N 1
ATOM 796 C CA . LEU A 1 103 ? 0.713 3.610 -7.062 1.00 82.00 103 LEU A CA 1
ATOM 797 C C . LEU A 1 103 ? 0.819 2.421 -6.073 1.0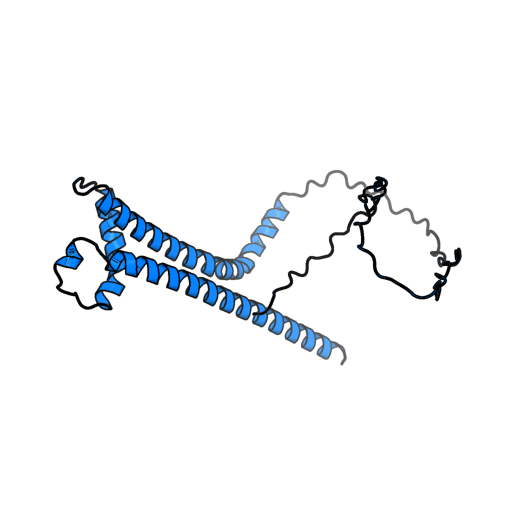0 82.00 103 LEU A C 1
ATOM 799 O O . LEU A 1 103 ? -0.033 2.333 -5.191 1.00 82.00 103 LEU A O 1
ATOM 803 N N . PRO A 1 104 ? 1.879 1.580 -6.089 1.00 80.00 104 PRO A N 1
ATOM 804 C CA . PRO A 1 104 ? 2.113 0.574 -5.046 1.00 80.00 104 PRO A CA 1
ATOM 805 C C . PRO A 1 104 ? 2.204 1.139 -3.646 1.00 80.00 104 PRO A C 1
ATOM 807 O O . PRO A 1 104 ? 1.665 0.561 -2.704 1.00 80.00 104 PRO A O 1
ATOM 810 N N . LEU A 1 105 ? 2.902 2.264 -3.525 1.00 80.56 105 LEU A N 1
ATOM 811 C CA . LEU A 1 105 ? 3.123 2.913 -2.250 1.00 80.56 105 LEU A CA 1
ATOM 812 C C . LEU A 1 105 ? 1.811 3.498 -1.721 1.00 80.56 105 LEU A C 1
ATOM 814 O O . LEU A 1 105 ? 1.500 3.318 -0.554 1.00 80.56 105 LEU A O 1
ATOM 818 N N . GLY A 1 106 ? 1.027 4.140 -2.589 1.00 85.12 106 GLY A N 1
ATOM 819 C CA . GLY A 1 106 ? -0.254 4.751 -2.253 1.00 85.12 106 GLY A CA 1
ATOM 820 C C . GLY A 1 106 ? -1.306 3.720 -1.866 1.00 85.12 106 GLY A C 1
ATOM 821 O O . GLY A 1 106 ? -1.955 3.877 -0.836 1.00 85.12 106 GLY A O 1
ATOM 822 N N . VAL A 1 107 ? -1.431 2.629 -2.631 1.00 84.75 107 VAL A N 1
ATOM 823 C CA . VAL A 1 107 ? -2.346 1.534 -2.276 1.00 84.75 107 VAL A CA 1
ATOM 824 C C . VAL A 1 107 ? -1.907 0.890 -0.960 1.00 84.75 107 VAL A C 1
ATOM 826 O O . VAL A 1 107 ? -2.732 0.722 -0.067 1.00 84.75 107 VAL A O 1
ATOM 829 N N . GLY A 1 108 ? -0.611 0.615 -0.784 1.00 83.88 108 GLY A N 1
ATOM 830 C CA . GLY A 1 108 ? -0.082 0.100 0.482 1.00 83.88 108 GLY A CA 1
ATOM 831 C C . GLY A 1 108 ? -0.368 1.030 1.665 1.00 83.88 108 GLY A C 1
ATOM 832 O O . GLY A 1 108 ? -0.862 0.579 2.695 1.00 83.88 108 GLY A O 1
ATOM 833 N N . LEU A 1 109 ? -0.133 2.335 1.504 1.00 85.75 109 LEU A N 1
ATOM 834 C CA . LEU A 1 109 ? -0.397 3.349 2.526 1.00 85.75 109 LEU A CA 1
ATOM 835 C C . LEU A 1 109 ? -1.891 3.446 2.860 1.00 85.75 109 LEU A C 1
ATOM 837 O O . LEU A 1 109 ? -2.244 3.571 4.028 1.00 85.75 109 LEU A O 1
ATOM 841 N N . CYS A 1 110 ? -2.769 3.339 1.860 1.00 86.50 110 CYS A N 1
ATOM 842 C CA . CYS A 1 110 ? -4.217 3.312 2.055 1.00 86.50 110 CYS A CA 1
ATOM 843 C C . CYS A 1 110 ? -4.644 2.106 2.904 1.00 86.50 110 CYS A C 1
ATOM 845 O O . CYS A 1 110 ? -5.389 2.267 3.869 1.00 86.50 110 CYS A O 1
ATOM 847 N N . PHE A 1 111 ? -4.104 0.917 2.618 1.00 86.19 111 PHE A N 1
ATOM 848 C CA . PHE A 1 111 ? -4.345 -0.275 3.434 1.00 86.19 111 PHE A CA 1
ATOM 849 C C . PHE A 1 111 ? -3.814 -0.128 4.864 1.00 86.19 111 PHE A C 1
ATOM 851 O O . PHE A 1 111 ? -4.501 -0.516 5.806 1.00 86.19 111 PHE A O 1
ATOM 858 N N . VAL A 1 112 ? -2.624 0.453 5.046 1.00 86.00 112 VAL A N 1
ATOM 859 C CA . VAL A 1 112 ? -2.092 0.757 6.386 1.00 86.00 112 VAL A CA 1
ATOM 860 C C . VAL A 1 112 ? -3.014 1.734 7.116 1.00 86.00 112 VAL A C 1
ATOM 862 O O . VAL A 1 112 ? -3.305 1.526 8.289 1.00 86.00 112 VAL A O 1
ATOM 865 N N . GLY A 1 113 ? -3.530 2.750 6.422 1.00 86.62 113 GLY A N 1
ATOM 866 C CA . GLY A 1 113 ? -4.514 3.689 6.959 1.00 86.62 113 GLY A CA 1
ATOM 867 C C . GLY A 1 113 ? -5.795 2.995 7.425 1.00 86.62 113 GLY A C 1
ATOM 868 O O . GLY A 1 113 ? -6.233 3.231 8.547 1.00 86.62 113 GLY A O 1
ATOM 869 N N . LEU A 1 114 ? -6.351 2.085 6.618 1.00 87.12 114 LEU A N 1
ATOM 870 C CA . LEU A 1 114 ? -7.511 1.265 6.999 1.00 87.12 114 LEU A CA 1
ATOM 871 C C . LEU A 1 114 ? -7.216 0.386 8.218 1.00 87.12 114 LEU A C 1
ATOM 873 O O . LEU A 1 114 ? -8.036 0.286 9.128 1.00 87.12 114 LEU A O 1
ATOM 877 N N . GLN A 1 115 ? -6.034 -0.225 8.264 1.00 89.81 115 GLN A N 1
ATOM 878 C CA . GLN A 1 115 ? -5.627 -1.065 9.383 1.00 89.81 115 GLN A CA 1
ATOM 879 C C . GLN A 1 115 ? -5.489 -0.250 10.674 1.00 89.81 115 GLN A C 1
ATOM 881 O O . GLN A 1 115 ? -5.946 -0.689 11.726 1.00 89.81 115 GLN A O 1
ATOM 886 N N . LEU A 1 116 ? -4.923 0.956 10.588 1.00 89.06 116 LEU A N 1
ATOM 887 C CA . LEU A 1 116 ? -4.768 1.876 11.713 1.00 89.06 116 LEU A CA 1
ATOM 888 C C . LEU A 1 116 ? -6.122 2.437 12.171 1.00 89.06 116 LEU A C 1
ATOM 890 O O . LEU A 1 116 ? -6.347 2.548 13.369 1.00 89.06 116 LEU A O 1
ATOM 894 N N . LEU A 1 117 ? -7.052 2.693 11.244 1.00 88.56 117 LEU A N 1
ATOM 895 C CA . LEU A 1 117 ? -8.437 3.078 11.536 1.00 88.56 117 LEU A CA 1
ATOM 896 C C . LEU A 1 117 ? -9.186 1.975 12.306 1.00 88.56 117 LEU A C 1
ATOM 898 O O . LEU A 1 117 ? -9.852 2.255 13.300 1.00 88.56 117 LEU A O 1
ATOM 902 N N . LEU A 1 118 ? -9.055 0.715 11.878 1.00 87.19 118 LEU A N 1
ATOM 903 C CA . LEU A 1 118 ? -9.652 -0.438 12.563 1.00 87.19 118 LEU A CA 1
ATOM 904 C C . LEU A 1 118 ? -9.029 -0.662 13.946 1.00 87.19 118 LEU A C 1
ATOM 906 O O . LEU A 1 118 ? -9.746 -0.911 14.915 1.00 87.19 118 LEU A O 1
ATOM 910 N N . LEU A 1 119 ? -7.703 -0.528 14.053 1.00 87.62 119 LEU A N 1
ATOM 911 C CA . LEU A 1 119 ? -6.993 -0.621 15.328 1.00 87.62 119 LEU A CA 1
ATOM 912 C C . LEU A 1 119 ? -7.422 0.500 16.283 1.00 87.62 119 LEU A C 1
ATOM 914 O O . LEU A 1 119 ? -7.620 0.264 17.472 1.00 87.62 119 LEU A O 1
ATOM 918 N N . LEU A 1 120 ? -7.609 1.710 15.750 1.00 88.50 120 LEU A N 1
ATOM 919 C CA . LEU A 1 120 ? -8.106 2.860 16.491 1.00 88.50 120 LEU A CA 1
ATOM 920 C C . LEU A 1 120 ? -9.535 2.614 16.986 1.00 88.50 120 LEU A C 1
ATOM 922 O O . LEU A 1 120 ? -9.791 2.847 18.162 1.00 88.50 120 LEU A O 1
ATOM 926 N N . ARG A 1 121 ? -10.442 2.078 16.150 1.00 86.88 121 ARG A N 1
ATOM 927 C CA . ARG A 1 121 ? -11.798 1.666 16.575 1.00 86.88 121 ARG A CA 1
ATOM 928 C C . ARG A 1 121 ? -11.727 0.670 17.734 1.00 86.88 121 ARG A C 1
ATOM 930 O O . ARG A 1 121 ? -12.426 0.839 18.730 1.00 86.88 121 ARG A O 1
ATOM 937 N N . PHE A 1 122 ? -10.862 -0.338 17.626 1.00 85.75 122 PHE A N 1
ATOM 938 C CA . PHE A 1 122 ? -10.670 -1.338 18.675 1.00 85.75 122 PHE A CA 1
ATOM 939 C C . PHE A 1 122 ? -10.151 -0.710 19.980 1.00 85.75 122 PHE A C 1
ATOM 941 O O . PHE A 1 122 ? -10.697 -0.967 21.051 1.00 85.75 122 PHE A O 1
ATOM 948 N N . GLY A 1 123 ? -9.158 0.180 19.893 1.00 87.38 123 GLY A N 1
ATOM 949 C CA . GLY A 1 123 ? -8.624 0.911 21.044 1.00 87.38 123 GLY A CA 1
ATOM 950 C C . GLY A 1 123 ? -9.649 1.843 21.697 1.00 87.38 123 GLY A C 1
ATOM 951 O O . GLY A 1 123 ? -9.784 1.846 22.918 1.00 87.38 123 GLY A O 1
ATOM 952 N N . LEU A 1 124 ? -10.425 2.580 20.897 1.00 85.81 124 LEU A N 1
ATOM 953 C CA . LEU A 1 124 ? -11.499 3.461 21.374 1.00 85.81 124 LEU A CA 1
ATOM 954 C C . LEU A 1 124 ? -12.564 2.687 22.143 1.00 85.81 124 LEU A C 1
ATOM 956 O O . LEU A 1 124 ? -12.996 3.127 23.206 1.00 85.81 124 LEU A O 1
ATOM 960 N N . LYS A 1 125 ? -12.937 1.508 21.639 1.00 80.62 125 LYS A N 1
ATOM 961 C CA . LYS A 1 125 ? -13.928 0.641 22.275 1.00 80.62 125 LYS A CA 1
ATOM 962 C C . LYS A 1 125 ? -13.442 0.063 23.608 1.00 80.62 125 LYS A C 1
ATOM 964 O O . LYS A 1 125 ? -14.254 -0.137 24.505 1.00 80.62 125 LYS A O 1
ATOM 969 N N . ILE A 1 126 ? -12.131 -0.155 23.764 1.00 84.69 126 ILE A N 1
ATOM 970 C CA . ILE A 1 126 ? -11.518 -0.559 25.042 1.00 84.69 126 ILE A CA 1
ATOM 971 C C . ILE A 1 126 ? -11.452 0.619 26.024 1.00 84.69 126 ILE A C 1
ATOM 973 O O . ILE A 1 126 ? -11.677 0.435 27.218 1.00 84.69 126 ILE A O 1
ATOM 977 N N . TRP A 1 127 ? -11.127 1.821 25.540 1.00 86.50 127 TRP A N 1
ATOM 978 C CA . TRP A 1 127 ? -10.779 2.955 26.400 1.00 86.50 127 TRP A CA 1
ATOM 979 C C . TRP A 1 127 ? -11.963 3.844 26.798 1.00 86.50 127 TRP A C 1
ATOM 981 O O . TRP A 1 127 ? -11.931 4.484 27.846 1.00 86.50 127 TRP A O 1
ATOM 991 N N . SER A 1 128 ? -13.003 3.946 25.971 1.00 74.56 128 SER A N 1
ATOM 992 C CA . SER A 1 128 ? -14.117 4.879 26.188 1.00 74.56 128 SER A CA 1
ATOM 993 C C . SER A 1 128 ? -15.472 4.203 26.008 1.00 74.56 128 SER A C 1
ATOM 995 O O . SER A 1 128 ? -16.135 4.405 24.993 1.00 74.56 128 SER A O 1
ATOM 997 N N . PRO A 1 129 ? -15.937 3.445 27.015 1.00 70.19 129 PRO A N 1
ATOM 998 C CA . PRO A 1 129 ? -17.279 2.873 26.990 1.00 70.19 129 PRO A CA 1
ATOM 999 C C . PRO A 1 129 ? -18.407 3.922 27.070 1.00 70.19 129 PRO A C 1
ATOM 1001 O O . PRO A 1 129 ? -19.552 3.568 26.815 1.00 70.19 129 PRO A O 1
ATOM 1004 N N . THR A 1 130 ? -18.129 5.185 27.428 1.00 72.62 130 THR A N 1
ATOM 1005 C CA . THR A 1 130 ? -19.182 6.139 27.847 1.00 72.62 130 THR A CA 1
ATOM 1006 C C . THR A 1 130 ? -19.058 7.585 27.353 1.00 72.62 130 THR A C 1
ATOM 1008 O O . THR A 1 130 ? -19.923 8.391 27.686 1.00 72.62 130 THR A O 1
ATOM 1011 N N . GLN A 1 131 ? -18.044 7.957 26.564 1.00 69.88 131 GLN A N 1
ATOM 1012 C CA . GLN A 1 131 ? -17.923 9.337 26.062 1.00 69.88 131 GLN A CA 1
ATOM 1013 C C . GLN A 1 131 ? -18.232 9.432 24.568 1.00 69.88 131 GLN A C 1
ATOM 1015 O O . GLN A 1 131 ? -17.374 9.188 23.726 1.00 69.88 131 GLN A O 1
ATOM 1020 N N . GLU A 1 132 ? -19.455 9.846 24.238 1.00 70.38 132 GLU A N 1
ATOM 1021 C CA . GLU A 1 132 ? -19.829 10.204 22.870 1.00 70.38 132 GLU A CA 1
ATOM 1022 C C . GLU A 1 132 ? -19.243 11.567 22.497 1.00 70.38 132 GLU A C 1
ATOM 1024 O O . GLU A 1 132 ? -19.818 12.624 22.747 1.00 70.38 132 GLU A O 1
ATOM 1029 N N . THR A 1 133 ? -18.061 11.551 21.890 1.00 84.38 133 THR A N 1
ATOM 1030 C CA . THR A 1 133 ? -17.489 12.738 21.249 1.00 84.38 133 THR A CA 1
ATOM 1031 C C . THR A 1 133 ? -17.677 12.652 19.736 1.00 84.38 133 THR A C 1
ATOM 1033 O O . THR A 1 133 ? -17.569 11.587 19.131 1.00 84.38 133 THR A O 1
ATOM 1036 N N . THR A 1 134 ? -17.970 13.781 19.089 1.00 88.81 134 THR A N 1
ATOM 1037 C CA . THR A 1 134 ? -18.331 13.853 17.657 1.00 88.81 134 THR A CA 1
ATOM 1038 C C . THR A 1 134 ? -17.276 13.260 16.719 1.00 88.81 134 THR A C 1
ATOM 1040 O O . THR A 1 134 ? -17.623 12.655 15.706 1.00 88.81 134 THR A O 1
ATOM 1043 N N . TRP A 1 135 ? -15.990 13.369 17.062 1.00 88.31 135 TRP A N 1
ATOM 1044 C CA . TRP A 1 135 ? -14.906 12.758 16.290 1.00 88.31 135 TRP A CA 1
ATOM 1045 C C . TRP A 1 135 ? -14.915 11.226 16.374 1.00 88.31 135 TRP A C 1
ATOM 1047 O O . TRP A 1 135 ? -14.590 10.568 15.387 1.00 88.31 135 TRP A O 1
ATOM 1057 N N . MET A 1 136 ? -15.343 10.642 17.501 1.00 85.44 136 MET A N 1
ATOM 1058 C CA . MET A 1 136 ? -15.493 9.191 17.617 1.00 85.44 136 MET A CA 1
ATOM 1059 C C . MET A 1 136 ? -16.578 8.687 16.669 1.00 85.44 136 MET A C 1
ATOM 1061 O O . MET A 1 136 ? -16.382 7.662 16.028 1.00 85.44 136 MET A O 1
ATOM 1065 N N . ASN A 1 137 ? -17.674 9.437 16.500 1.00 87.50 137 ASN A N 1
ATOM 1066 C CA . ASN A 1 137 ? -18.728 9.079 15.548 1.00 87.50 137 ASN A CA 1
ATOM 1067 C C . ASN A 1 137 ? -18.190 8.999 14.107 1.00 87.50 137 ASN A C 1
ATOM 1069 O O . ASN A 1 137 ? -18.449 8.032 13.397 1.00 87.50 137 ASN A O 1
ATOM 1073 N N . ALA A 1 138 ? -17.345 9.949 13.692 1.00 88.25 138 ALA A N 1
ATOM 1074 C CA . ALA A 1 138 ? -16.695 9.884 12.381 1.00 88.25 138 ALA A CA 1
ATOM 1075 C C . ALA A 1 138 ? -15.803 8.634 12.228 1.00 88.25 138 ALA A C 1
ATOM 1077 O O . ALA A 1 138 ? -15.812 7.987 11.176 1.00 88.25 138 ALA A O 1
ATOM 1078 N N . VAL A 1 139 ? -15.065 8.254 13.278 1.00 87.50 139 VAL A N 1
ATOM 1079 C CA . VAL A 1 139 ? -14.258 7.021 13.289 1.00 87.50 139 VAL A CA 1
ATOM 1080 C C . VAL A 1 139 ? -15.152 5.782 13.224 1.00 87.50 139 VAL A C 1
ATOM 1082 O O . VAL A 1 139 ? -14.853 4.868 12.460 1.00 87.50 139 VAL A O 1
ATOM 1085 N N . TYR A 1 140 ? -16.272 5.746 13.948 1.00 87.25 140 TYR A N 1
ATOM 1086 C CA . TYR A 1 140 ? -17.218 4.629 13.910 1.00 87.25 140 TYR A CA 1
ATOM 1087 C C . TYR A 1 140 ? -17.870 4.468 12.535 1.00 87.25 140 TYR A C 1
ATOM 1089 O O . TYR A 1 140 ? -17.830 3.372 11.989 1.00 87.25 140 TYR A O 1
ATOM 1097 N N . VAL A 1 141 ? -18.369 5.547 11.926 1.00 90.06 141 VAL A N 1
ATOM 1098 C CA . VAL A 1 141 ? -18.991 5.503 10.590 1.00 90.06 141 VAL A CA 1
ATOM 1099 C C . VAL A 1 141 ? -17.988 5.076 9.518 1.00 90.06 141 VAL A C 1
ATOM 1101 O O . VAL A 1 141 ? -18.279 4.212 8.691 1.00 90.06 141 VAL A O 1
ATOM 1104 N N . SER A 1 142 ? -16.782 5.651 9.534 1.00 89.31 142 SER A N 1
ATOM 1105 C CA . SER A 1 142 ? -15.744 5.299 8.556 1.00 89.31 142 SER A CA 1
ATOM 1106 C C . SER A 1 142 ? -15.272 3.854 8.708 1.00 89.31 142 SER A C 1
ATOM 1108 O O . SER A 1 142 ? -15.064 3.160 7.713 1.00 89.31 142 SER A O 1
ATOM 1110 N N . SER A 1 143 ? -15.144 3.372 9.944 1.00 88.06 143 SER A N 1
ATOM 1111 C CA . SER A 1 143 ? -14.765 1.984 10.197 1.00 88.06 143 SER A CA 1
ATOM 1112 C C . SER A 1 143 ? -15.896 0.992 9.912 1.00 88.06 143 SER A C 1
ATOM 1114 O O . SER A 1 143 ? -15.604 -0.117 9.478 1.00 88.06 143 SER A O 1
ATOM 1116 N N . ASP A 1 144 ? -17.166 1.380 10.052 1.00 88.94 144 ASP A N 1
ATOM 1117 C CA . ASP A 1 144 ? -18.305 0.564 9.607 1.00 88.94 144 ASP A CA 1
ATOM 1118 C C . ASP A 1 144 ? -18.285 0.361 8.093 1.00 88.94 144 ASP A C 1
ATOM 1120 O O . ASP A 1 144 ? -18.458 -0.759 7.610 1.00 88.94 144 ASP A O 1
ATOM 1124 N N . LEU A 1 145 ? -17.973 1.419 7.338 1.00 90.31 145 LEU A N 1
ATOM 1125 C CA . LEU A 1 145 ? -17.798 1.324 5.889 1.00 90.31 145 LEU A CA 1
ATOM 1126 C C . LEU A 1 145 ? -16.688 0.331 5.510 1.00 90.31 145 LEU A C 1
ATOM 1128 O O . LEU A 1 145 ? -16.826 -0.416 4.543 1.00 90.31 145 LEU A O 1
ATOM 1132 N N . ALA A 1 146 ? -15.597 0.308 6.281 1.00 86.88 146 ALA A N 1
ATOM 1133 C CA . ALA A 1 146 ? -14.494 -0.629 6.080 1.00 86.88 146 ALA A CA 1
ATOM 1134 C C . ALA A 1 146 ? -14.862 -2.079 6.455 1.00 86.88 146 ALA A C 1
ATOM 1136 O O . ALA A 1 146 ? -14.309 -3.019 5.893 1.00 86.88 146 ALA A O 1
ATOM 1137 N N . LEU A 1 147 ? -15.802 -2.288 7.379 1.00 85.75 147 LEU A N 1
ATOM 1138 C CA . LEU A 1 147 ? -16.267 -3.621 7.785 1.00 85.75 147 LEU A CA 1
ATOM 1139 C C . LEU A 1 147 ? -17.367 -4.178 6.879 1.00 85.75 147 LEU A C 1
ATOM 1141 O O . LEU A 1 147 ? -17.569 -5.390 6.831 1.00 85.75 147 LEU A O 1
ATOM 1145 N N . LEU A 1 148 ? -18.052 -3.318 6.129 1.00 86.81 148 LEU A N 1
ATOM 1146 C CA . LEU A 1 148 ? -19.137 -3.672 5.217 1.00 86.81 148 LEU A CA 1
ATOM 1147 C C . LEU A 1 148 ? -18.850 -4.891 4.308 1.00 86.81 148 LEU A C 1
ATOM 1149 O O . LEU A 1 148 ? -19.692 -5.792 4.267 1.00 86.81 148 LEU A O 1
ATOM 1153 N N . PRO A 1 149 ? -17.687 -5.016 3.630 1.00 84.62 149 PRO A N 1
ATOM 1154 C CA . PRO A 1 149 ? -17.392 -6.207 2.828 1.00 84.62 149 PRO A CA 1
ATOM 1155 C C . PRO A 1 149 ? -17.312 -7.500 3.657 1.00 84.62 149 PRO A C 1
ATOM 1157 O O . PRO A 1 149 ? -17.648 -8.569 3.153 1.00 84.62 149 PRO A O 1
ATOM 1160 N N . PHE A 1 150 ? -16.915 -7.424 4.929 1.00 82.56 150 PHE A N 1
ATOM 1161 C CA . PHE A 1 150 ? -16.875 -8.582 5.828 1.00 82.56 150 PHE A CA 1
ATOM 1162 C C . PHE A 1 150 ? -18.262 -8.964 6.327 1.00 82.56 150 PHE A C 1
ATOM 1164 O O . PHE A 1 150 ? -18.556 -10.152 6.409 1.00 82.56 150 PHE A O 1
ATOM 1171 N N . HIS A 1 151 ? -19.127 -7.983 6.591 1.00 83.25 151 HIS A N 1
ATOM 1172 C CA . HIS A 1 151 ? -20.532 -8.236 6.919 1.00 83.25 151 HIS A CA 1
ATOM 1173 C C . HIS A 1 151 ? -21.294 -8.902 5.769 1.00 83.25 151 HIS A C 1
ATOM 1175 O O . HIS A 1 151 ? -22.197 -9.694 6.011 1.00 83.25 151 HIS A O 1
ATOM 1181 N N . LEU A 1 152 ? -20.918 -8.610 4.521 1.00 84.06 152 LEU A N 1
ATOM 1182 C CA . LEU A 1 152 ? -21.455 -9.296 3.344 1.00 84.06 152 LEU A CA 1
ATOM 1183 C C . LEU A 1 152 ? -20.921 -10.725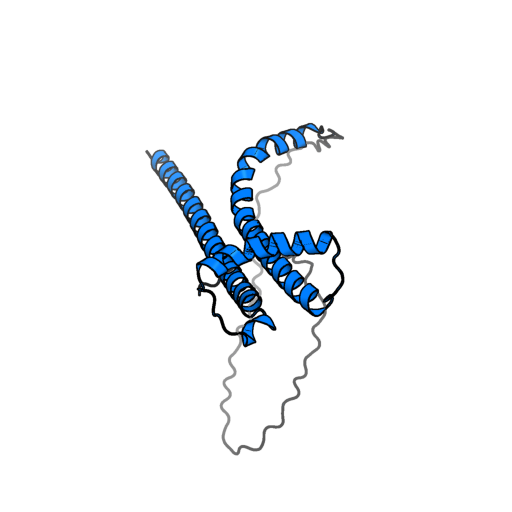 3.196 1.00 84.06 152 LEU A C 1
ATOM 1185 O O . LEU A 1 152 ? -21.659 -11.605 2.761 1.00 84.06 152 LEU A O 1
ATOM 1189 N N . LEU A 1 153 ? -19.646 -10.957 3.528 1.00 82.19 153 LEU A N 1
ATOM 1190 C CA . LEU A 1 153 ? -19.024 -12.278 3.401 1.00 82.19 153 LEU A CA 1
ATOM 1191 C C . LEU A 1 153 ? -19.443 -13.252 4.508 1.00 82.19 153 LEU A C 1
ATOM 1193 O O . LEU A 1 153 ? -19.512 -14.456 4.269 1.00 82.19 153 LEU A O 1
ATOM 1197 N N . LEU A 1 154 ? -19.649 -12.749 5.724 1.00 80.38 154 LEU A N 1
ATOM 1198 C CA . LEU A 1 154 ? -19.909 -13.556 6.910 1.00 80.38 154 LEU A CA 1
ATOM 1199 C C . LEU A 1 154 ? -21.371 -13.364 7.330 1.00 80.38 154 LEU A C 1
ATOM 1201 O O . LEU A 1 154 ? -21.735 -12.263 7.747 1.00 80.38 154 LEU A O 1
ATOM 1205 N N . PRO A 1 155 ? -22.220 -14.407 7.258 1.00 77.06 155 PRO A N 1
ATOM 1206 C CA . PRO A 1 155 ? -23.572 -14.316 7.788 1.00 77.06 155 PRO A CA 1
ATOM 1207 C C . PRO A 1 155 ? -23.521 -13.997 9.292 1.00 77.06 155 PRO A C 1
ATOM 1209 O O . PRO A 1 155 ? -22.587 -14.426 9.976 1.00 77.06 155 PRO A O 1
ATOM 1212 N N . PRO A 1 156 ? -24.502 -13.251 9.829 1.00 71.81 156 PRO A N 1
ATOM 1213 C CA . PRO A 1 156 ? -24.496 -12.844 11.228 1.00 71.81 156 PRO A CA 1
ATOM 1214 C C . PRO A 1 156 ? -24.553 -14.080 12.134 1.00 71.81 156 PRO A C 1
ATOM 1216 O O . PRO A 1 156 ? -25.607 -14.705 12.267 1.00 71.81 156 PRO A O 1
ATOM 1219 N N . LEU A 1 157 ? -23.431 -14.449 12.770 1.00 61.81 157 LEU A N 1
ATOM 1220 C CA . LEU A 1 157 ? -23.458 -15.471 13.816 1.00 61.81 157 LEU A CA 1
ATOM 1221 C C . LEU A 1 157 ? -24.187 -14.879 15.024 1.00 61.81 157 LEU A C 1
ATOM 1223 O O . LEU A 1 157 ? -23.643 -14.039 15.737 1.00 61.81 157 LEU A O 1
ATOM 1227 N N . GLN A 1 158 ? -25.417 -15.331 15.255 1.00 61.22 158 GLN A N 1
ATOM 1228 C CA . GLN A 1 158 ? -26.313 -14.890 16.332 1.00 61.22 158 GLN A CA 1
ATOM 1229 C C . GLN A 1 158 ? -25.867 -15.322 17.747 1.00 61.22 158 GLN A C 1
ATOM 1231 O O . GLN A 1 158 ? -26.691 -15.484 18.641 1.00 61.22 158 GLN A O 1
ATOM 1236 N N . GLN A 1 159 ? -24.576 -15.549 17.989 1.00 65.00 159 GLN A N 1
ATOM 1237 C CA . GLN A 1 159 ? -24.095 -16.000 19.293 1.00 65.00 159 GLN A CA 1
ATOM 1238 C C . GLN A 1 159 ? -23.807 -14.802 20.205 1.00 65.00 159 GLN A C 1
ATOM 1240 O O . GLN A 1 159 ? -22.866 -14.046 19.978 1.00 65.00 159 GLN A O 1
ATOM 1245 N N . GLU A 1 160 ? -24.587 -14.680 21.282 1.00 65.88 160 GLU A N 1
ATOM 1246 C CA . GLU A 1 160 ? -24.512 -13.634 22.323 1.00 65.88 160 GLU A CA 1
ATOM 1247 C C . GLU A 1 160 ? -23.151 -13.523 23.036 1.00 65.88 160 GLU A C 1
ATOM 1249 O O . GLU A 1 160 ? -22.892 -12.579 23.777 1.00 65.88 160 GLU A O 1
ATOM 1254 N N . VAL A 1 161 ? -22.244 -14.475 22.818 1.00 58.59 161 VAL A N 1
ATOM 1255 C CA . VAL A 1 161 ? -20.873 -14.411 23.345 1.00 58.59 161 VAL A CA 1
ATOM 1256 C C . VAL A 1 161 ? -19.986 -13.503 22.472 1.00 58.59 161 VAL A C 1
ATOM 1258 O O . VAL A 1 161 ? -19.005 -12.939 22.956 1.00 58.59 161 VAL A O 1
ATOM 1261 N N . PHE A 1 162 ? -20.358 -13.281 21.205 1.00 59.44 162 PHE A N 1
ATOM 1262 C CA . PHE A 1 162 ? -19.626 -12.438 20.249 1.00 59.44 162 PHE A CA 1
ATOM 1263 C C . PHE A 1 162 ? -20.025 -10.960 20.265 1.00 59.44 162 PHE A C 1
ATOM 1265 O O . PHE A 1 162 ? -19.445 -10.160 19.538 1.00 59.44 162 PHE A O 1
ATOM 1272 N N . THR A 1 163 ? -20.988 -10.555 21.090 1.00 61.16 163 THR A N 1
ATOM 1273 C CA . THR A 1 163 ? -21.339 -9.135 21.256 1.00 61.16 163 THR A CA 1
ATOM 1274 C C . THR A 1 163 ? -20.329 -8.385 22.120 1.00 61.16 163 THR A C 1
ATOM 1276 O O . THR A 1 163 ? -20.234 -7.162 22.024 1.00 61.16 163 THR A O 1
ATOM 1279 N N . ARG A 1 164 ? -19.560 -9.088 22.965 1.00 62.19 164 ARG A N 1
ATOM 1280 C CA . ARG A 1 164 ? -18.659 -8.447 23.939 1.00 62.19 164 ARG A CA 1
ATOM 1281 C C . ARG A 1 164 ? -17.252 -8.189 23.409 1.00 62.19 164 ARG A C 1
ATOM 1283 O O . ARG A 1 164 ? -16.619 -7.211 23.787 1.00 62.19 164 ARG A O 1
ATOM 1290 N N . ILE A 1 165 ? -16.772 -9.064 22.540 1.00 63.16 165 ILE A N 1
ATOM 1291 C CA . ILE A 1 165 ? -15.509 -8.926 21.819 1.00 63.16 165 ILE A CA 1
ATOM 1292 C C . ILE A 1 165 ? -15.925 -8.939 20.361 1.00 63.16 165 ILE A C 1
ATOM 1294 O O . ILE A 1 165 ? -16.643 -9.852 19.991 1.00 63.16 165 ILE A O 1
ATOM 1298 N N . GLU A 1 166 ? -15.544 -7.953 19.552 1.00 73.81 166 GLU A N 1
ATOM 1299 C CA . GLU A 1 166 ? -15.818 -7.967 18.110 1.00 73.81 166 GLU A CA 1
ATOM 1300 C C . GLU A 1 166 ? -14.747 -8.837 17.421 1.00 73.81 166 GLU A C 1
ATOM 1302 O O . GLU A 1 166 ? -13.739 -8.298 16.961 1.00 73.81 166 GLU A O 1
ATOM 1307 N N . PRO A 1 167 ? -14.884 -10.178 17.317 1.00 78.06 167 PRO A N 1
ATOM 1308 C CA . PRO A 1 167 ? -13.877 -10.984 16.624 1.00 78.06 167 PRO A CA 1
ATOM 1309 C C . PRO A 1 167 ? -13.765 -10.566 15.157 1.00 78.06 167 PRO A C 1
ATOM 1311 O O . PRO A 1 167 ? -12.716 -10.731 14.547 1.00 78.06 167 PRO A O 1
ATOM 1314 N N . TYR A 1 168 ? -14.839 -10.000 14.601 1.00 78.69 168 TYR A N 1
ATOM 1315 C CA . TYR A 1 168 ? -14.920 -9.532 13.229 1.00 78.69 168 TYR A CA 1
ATOM 1316 C C . TYR A 1 168 ? -13.956 -8.382 12.958 1.00 78.69 168 TYR A C 1
ATOM 1318 O O . TYR A 1 168 ? -13.345 -8.368 11.896 1.00 78.69 168 TYR A O 1
ATOM 1326 N N . THR A 1 169 ? -13.759 -7.456 13.906 1.00 84.06 169 THR A N 1
ATOM 1327 C CA . THR A 1 169 ? -12.784 -6.371 13.720 1.00 84.06 169 THR A CA 1
ATOM 1328 C C . THR A 1 169 ? -11.362 -6.904 13.772 1.00 84.06 169 THR A C 1
ATOM 1330 O O . THR A 1 169 ? -10.545 -6.531 12.935 1.00 84.06 169 THR A O 1
ATOM 1333 N N . LEU A 1 170 ? -11.074 -7.842 14.676 1.00 83.06 170 LEU A N 1
ATOM 1334 C CA . LEU A 1 170 ? -9.761 -8.484 14.758 1.00 83.06 170 LEU A CA 1
ATOM 1335 C C . LEU A 1 170 ? -9.455 -9.324 13.507 1.00 83.06 170 LEU A C 1
ATOM 1337 O O . LEU A 1 170 ? -8.370 -9.225 12.933 1.00 83.06 170 LEU A O 1
ATOM 1341 N N . LEU A 1 171 ? -10.434 -10.098 13.040 1.00 84.50 171 LEU A N 1
ATOM 1342 C CA . LEU A 1 171 ? -10.349 -10.865 11.802 1.00 84.50 171 LEU A CA 1
ATOM 1343 C C . LEU A 1 171 ? -10.160 -9.940 10.594 1.00 84.50 171 LEU A C 1
ATOM 1345 O O . LEU A 1 171 ? -9.289 -10.197 9.765 1.00 84.50 171 LEU A O 1
ATOM 1349 N N . ALA A 1 172 ? -10.914 -8.840 10.523 1.00 85.19 172 ALA A N 1
ATOM 1350 C CA . ALA A 1 172 ? -10.764 -7.837 9.479 1.00 85.19 172 ALA A CA 1
ATOM 1351 C C . ALA A 1 172 ? -9.353 -7.239 9.494 1.00 85.19 172 ALA A C 1
ATOM 1353 O O . ALA A 1 172 ? -8.730 -7.175 8.444 1.00 85.19 172 ALA A O 1
ATOM 1354 N N . VAL A 1 173 ? -8.795 -6.881 10.657 1.00 87.50 173 VAL A N 1
ATOM 1355 C CA . VAL A 1 173 ? -7.411 -6.378 10.771 1.00 87.50 173 VAL A CA 1
ATOM 1356 C C . VAL A 1 173 ? -6.397 -7.389 10.231 1.00 87.50 173 VAL A C 1
ATOM 1358 O O . VAL A 1 173 ? -5.495 -7.006 9.483 1.00 87.50 173 VAL A O 1
ATOM 1361 N N . ILE A 1 174 ? -6.541 -8.674 10.572 1.00 88.75 174 ILE A N 1
ATOM 1362 C CA . ILE A 1 174 ? -5.649 -9.738 10.087 1.00 88.75 174 ILE A CA 1
ATOM 1363 C C . ILE A 1 174 ? -5.769 -9.890 8.568 1.00 88.75 174 ILE A C 1
ATOM 1365 O O . ILE A 1 174 ? -4.752 -9.913 7.872 1.00 88.75 174 ILE A O 1
ATOM 1369 N N . ILE A 1 175 ? -6.997 -9.960 8.046 1.00 88.75 175 ILE A N 1
ATOM 1370 C CA . ILE A 1 175 ? -7.252 -10.128 6.612 1.00 88.75 175 ILE A CA 1
ATOM 1371 C C . ILE A 1 175 ? -6.769 -8.902 5.838 1.00 88.75 175 ILE A C 1
ATOM 1373 O O . ILE A 1 175 ? -6.051 -9.062 4.857 1.00 88.75 175 ILE A O 1
ATOM 1377 N N . TYR A 1 176 ? -7.066 -7.685 6.297 1.00 87.31 176 TYR A N 1
ATOM 1378 C CA . TYR A 1 176 ? -6.566 -6.452 5.692 1.00 87.31 176 TYR A CA 1
ATOM 1379 C C . TYR A 1 176 ? -5.038 -6.386 5.703 1.00 87.31 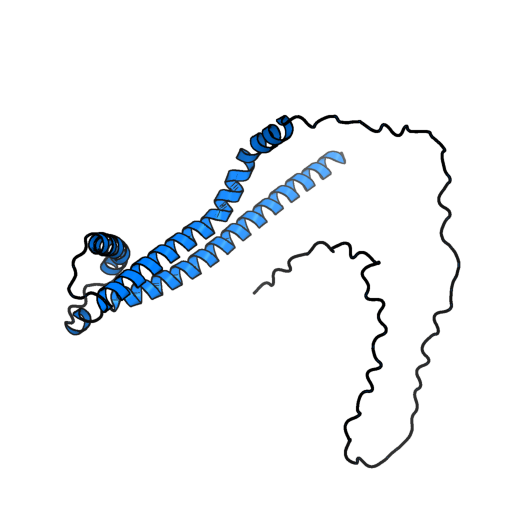176 TYR A C 1
ATOM 1381 O O . TYR A 1 176 ? -4.450 -5.997 4.695 1.00 87.31 176 TYR A O 1
ATOM 1389 N N . GLY A 1 177 ? -4.381 -6.814 6.785 1.00 85.31 177 GLY A N 1
ATOM 1390 C CA . GLY A 1 177 ? -2.920 -6.892 6.854 1.00 85.31 177 GLY A CA 1
ATOM 1391 C C . GLY A 1 177 ? -2.329 -7.902 5.862 1.00 85.31 177 GLY A C 1
ATOM 1392 O O . GLY A 1 177 ? -1.362 -7.598 5.157 1.00 85.31 177 GLY A O 1
ATOM 1393 N N . LEU A 1 178 ? -2.934 -9.089 5.753 1.00 85.88 178 LEU A N 1
ATOM 1394 C CA . LEU A 1 178 ? -2.551 -10.113 4.775 1.00 85.88 178 LEU A CA 1
ATOM 1395 C C . LEU A 1 178 ? -2.769 -9.630 3.339 1.00 85.88 178 LEU A C 1
ATOM 1397 O O . LEU A 1 178 ? -1.851 -9.717 2.522 1.00 85.88 178 LEU A O 1
ATOM 1401 N N . CYS A 1 179 ? -3.944 -9.074 3.044 1.00 85.25 179 CYS A N 1
ATOM 1402 C CA . CYS A 1 179 ? -4.275 -8.490 1.749 1.00 85.25 179 CYS A CA 1
ATOM 1403 C C . CYS A 1 179 ? -3.301 -7.370 1.392 1.00 85.25 179 CYS A C 1
ATOM 1405 O O . CYS A 1 179 ? -2.755 -7.396 0.296 1.00 85.25 179 CYS A O 1
ATOM 1407 N N . SER A 1 180 ? -3.012 -6.452 2.319 1.00 86.25 180 SER A N 1
ATOM 1408 C CA . SER A 1 180 ? -2.034 -5.374 2.133 1.00 86.25 180 SER A CA 1
ATOM 1409 C C . SER A 1 180 ? -0.675 -5.926 1.706 1.00 86.25 180 SER A C 1
ATOM 1411 O O . SER A 1 180 ? -0.126 -5.534 0.673 1.00 86.25 180 SER A O 1
ATOM 1413 N N . ARG A 1 181 ? -0.159 -6.922 2.437 1.00 85.81 181 ARG A N 1
ATOM 1414 C CA . ARG A 1 181 ? 1.122 -7.559 2.120 1.00 85.81 181 ARG A CA 1
ATOM 1415 C C . ARG A 1 181 ? 1.090 -8.242 0.753 1.00 85.81 181 ARG A C 1
ATOM 1417 O O . ARG A 1 181 ? 1.987 -8.014 -0.058 1.00 85.81 181 ARG A O 1
ATOM 1424 N N . MET A 1 182 ? 0.060 -9.039 0.475 1.00 85.25 182 MET A N 1
ATOM 1425 C CA . MET A 1 182 ? -0.106 -9.718 -0.815 1.00 85.25 182 MET A CA 1
ATOM 1426 C C . MET A 1 182 ? -0.182 -8.719 -1.971 1.00 85.25 182 MET A C 1
ATOM 1428 O O . MET A 1 182 ? 0.467 -8.920 -2.996 1.00 85.25 182 MET A O 1
ATOM 1432 N N . PHE A 1 183 ? -0.899 -7.610 -1.792 1.00 82.75 183 PHE A N 1
ATOM 1433 C CA . PHE A 1 183 ? -1.067 -6.583 -2.813 1.00 82.75 183 PHE A CA 1
ATOM 1434 C C . PHE A 1 183 ? 0.239 -5.841 -3.090 1.00 82.75 183 PHE A C 1
ATOM 1436 O O . PHE A 1 183 ? 0.615 -5.692 -4.248 1.00 82.75 183 PHE A O 1
ATOM 1443 N N . VAL A 1 184 ? 0.985 -5.443 -2.052 1.00 82.50 184 VAL A N 1
ATOM 1444 C CA . VAL A 1 184 ? 2.308 -4.812 -2.209 1.00 82.50 184 VAL A CA 1
ATOM 1445 C C . VAL A 1 184 ? 3.272 -5.745 -2.943 1.00 82.50 184 VAL A C 1
ATOM 1447 O O . VAL A 1 184 ? 3.994 -5.310 -3.843 1.00 82.50 184 VAL A O 1
ATOM 1450 N N . HIS A 1 185 ? 3.268 -7.038 -2.607 1.00 85.94 185 HIS A N 1
ATOM 1451 C CA . HIS A 1 185 ? 4.078 -8.033 -3.306 1.00 85.94 185 HIS A CA 1
ATOM 1452 C C . HIS A 1 185 ? 3.664 -8.186 -4.776 1.00 85.94 185 HIS A C 1
ATOM 1454 O O . HIS A 1 185 ? 4.530 -8.131 -5.651 1.00 85.94 185 HIS A O 1
ATOM 1460 N N . LEU A 1 186 ? 2.367 -8.321 -5.060 1.00 82.94 186 LEU A N 1
ATOM 1461 C CA . LEU A 1 186 ? 1.843 -8.415 -6.424 1.00 82.94 186 LEU A CA 1
ATOM 1462 C C . LEU A 1 186 ? 2.173 -7.168 -7.242 1.00 82.94 186 LEU A C 1
ATOM 1464 O O . LEU A 1 186 ? 2.681 -7.285 -8.354 1.00 82.94 186 LEU A O 1
ATOM 1468 N N . LEU A 1 187 ? 1.980 -5.972 -6.687 1.00 82.25 187 LEU A N 1
ATOM 1469 C CA . LEU A 1 187 ? 2.292 -4.737 -7.396 1.00 82.25 187 LEU A CA 1
ATOM 1470 C C . LEU A 1 187 ? 3.788 -4.584 -7.643 1.00 82.25 187 LEU A C 1
ATOM 1472 O O . LEU A 1 187 ? 4.187 -4.167 -8.725 1.00 82.25 187 LEU A O 1
ATOM 1476 N N . LYS A 1 188 ? 4.635 -4.986 -6.691 1.00 84.06 188 LYS A N 1
ATOM 1477 C CA . LYS A 1 188 ? 6.087 -5.021 -6.898 1.00 84.06 188 LYS A CA 1
ATOM 1478 C C . LYS A 1 188 ? 6.467 -5.962 -8.044 1.00 84.06 188 LYS A C 1
ATOM 1480 O O . LYS A 1 188 ? 7.349 -5.619 -8.834 1.00 84.06 188 LYS A O 1
ATOM 1485 N N . ILE A 1 189 ? 5.805 -7.116 -8.153 1.00 89.12 189 ILE A N 1
ATOM 1486 C CA . ILE A 1 189 ? 5.995 -8.063 -9.261 1.00 89.12 189 ILE A CA 1
ATOM 1487 C C . ILE A 1 189 ? 5.542 -7.434 -10.582 1.00 89.12 189 ILE A C 1
ATOM 1489 O O . ILE A 1 189 ? 6.317 -7.431 -11.533 1.00 89.12 189 ILE A O 1
ATOM 1493 N N . ILE A 1 190 ? 4.347 -6.843 -10.633 1.00 87.88 190 ILE A N 1
ATOM 1494 C CA . ILE A 1 190 ? 3.792 -6.219 -11.844 1.00 87.88 190 ILE A CA 1
ATOM 1495 C C . ILE A 1 190 ? 4.672 -5.058 -12.313 1.00 87.88 190 ILE A C 1
ATOM 1497 O O . ILE A 1 190 ? 5.060 -5.015 -13.476 1.00 87.88 190 ILE A O 1
ATOM 1501 N N . VAL A 1 191 ? 5.062 -4.152 -11.413 1.00 85.56 191 VAL A N 1
ATOM 1502 C CA . VAL A 1 191 ? 5.953 -3.026 -11.737 1.00 85.56 191 VAL A CA 1
ATOM 1503 C C . VAL A 1 191 ? 7.310 -3.532 -12.224 1.00 85.56 191 VAL A C 1
ATOM 1505 O O . VAL A 1 191 ? 7.861 -3.000 -13.186 1.00 85.56 191 VAL A O 1
ATOM 1508 N N . SER A 1 192 ? 7.851 -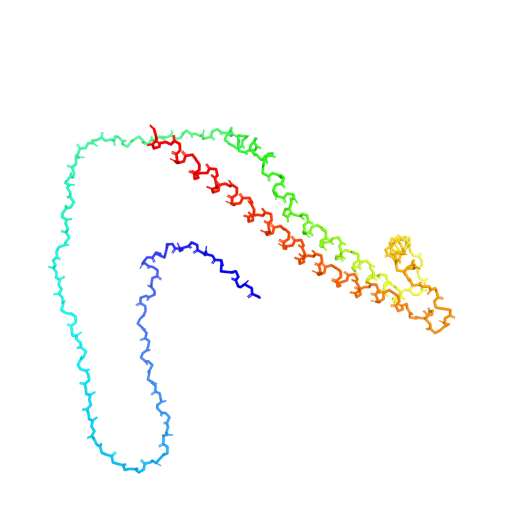4.585 -11.603 1.00 87.06 192 SER A N 1
ATOM 1509 C CA . SER A 1 192 ? 9.083 -5.221 -12.073 1.00 87.06 192 SER A CA 1
ATOM 1510 C C . SER A 1 192 ? 8.932 -5.821 -13.469 1.00 87.06 192 SER A C 1
ATOM 1512 O O . SER A 1 192 ? 9.844 -5.684 -14.280 1.00 87.06 192 SER A O 1
ATOM 1514 N N . ALA A 1 193 ? 7.828 -6.517 -13.734 1.00 89.62 193 ALA A N 1
ATOM 1515 C CA . ALA A 1 193 ? 7.559 -7.142 -15.022 1.00 89.62 193 ALA A CA 1
ATOM 1516 C C . ALA A 1 193 ? 7.387 -6.084 -16.118 1.00 89.62 193 ALA A C 1
ATOM 1518 O O . ALA A 1 193 ? 7.965 -6.217 -17.192 1.00 89.62 193 ALA A O 1
ATOM 1519 N N . TYR A 1 194 ? 6.678 -4.995 -15.814 1.00 88.12 194 TYR A N 1
ATOM 1520 C CA . TYR A 1 194 ? 6.483 -3.876 -16.730 1.00 88.12 194 TYR A CA 1
ATOM 1521 C C . TYR A 1 194 ? 7.803 -3.169 -17.066 1.00 88.12 194 TYR A C 1
ATOM 1523 O O . TYR A 1 194 ? 8.093 -2.923 -18.233 1.00 88.12 194 TYR A O 1
ATOM 1531 N N . LEU A 1 195 ? 8.650 -2.907 -16.062 1.00 86.00 195 LEU A N 1
ATOM 1532 C CA . LEU A 1 195 ? 9.985 -2.339 -16.285 1.00 86.00 195 LEU A CA 1
ATOM 1533 C C . LEU A 1 195 ? 10.858 -3.256 -17.151 1.00 86.00 195 LEU A C 1
ATOM 1535 O O . LEU A 1 195 ? 11.519 -2.777 -18.066 1.00 86.00 195 LEU A O 1
ATOM 1539 N N . ALA A 1 196 ? 10.831 -4.568 -16.896 1.00 89.25 196 ALA A N 1
ATOM 1540 C CA . ALA A 1 196 ? 11.582 -5.540 -17.687 1.00 89.25 196 ALA A CA 1
ATOM 1541 C C . ALA A 1 196 ? 11.077 -5.641 -19.138 1.00 89.25 196 ALA A C 1
ATOM 1543 O O . ALA A 1 196 ? 11.876 -5.810 -20.060 1.00 89.25 196 ALA A O 1
ATOM 1544 N N . ALA A 1 197 ? 9.765 -5.522 -19.355 1.00 90.44 197 ALA A N 1
ATOM 1545 C CA . ALA A 1 197 ? 9.181 -5.473 -20.692 1.00 90.44 197 ALA A CA 1
ATOM 1546 C C . ALA A 1 197 ? 9.613 -4.205 -21.448 1.00 90.44 197 ALA A C 1
ATOM 1548 O O . ALA A 1 197 ? 9.991 -4.294 -22.614 1.00 90.44 197 ALA A O 1
ATOM 1549 N N . GLY A 1 198 ? 9.647 -3.053 -20.768 1.00 88.00 198 GLY A N 1
ATOM 1550 C CA . GLY A 1 198 ? 10.117 -1.790 -21.345 1.00 88.00 198 GLY A CA 1
ATOM 1551 C C . GLY A 1 198 ? 11.565 -1.863 -21.835 1.00 88.00 198 GLY A C 1
ATOM 1552 O O . GLY A 1 198 ? 11.844 -1.523 -22.980 1.00 88.00 198 GLY A O 1
ATOM 1553 N N . THR A 1 199 ? 12.477 -2.401 -21.017 1.00 88.31 199 THR A N 1
ATOM 1554 C CA . THR A 1 199 ? 13.894 -2.534 -21.405 1.00 88.31 199 THR A CA 1
ATOM 1555 C C . THR A 1 199 ? 14.112 -3.483 -22.583 1.00 88.31 199 THR A C 1
ATOM 1557 O O . THR A 1 199 ? 15.048 -3.297 -23.353 1.00 88.31 199 THR A O 1
ATOM 1560 N N . ARG A 1 200 ? 13.257 -4.507 -22.736 1.00 88.75 200 ARG A N 1
ATOM 1561 C CA . ARG A 1 200 ? 13.326 -5.426 -23.883 1.00 88.75 200 ARG A CA 1
ATOM 1562 C C . ARG A 1 200 ? 12.900 -4.738 -25.177 1.00 88.75 200 ARG A C 1
ATOM 1564 O O . ARG A 1 200 ? 13.608 -4.846 -26.168 1.00 88.75 200 ARG A O 1
ATOM 1571 N N . ALA A 1 201 ? 11.809 -3.973 -25.139 1.00 90.62 201 ALA A N 1
ATOM 1572 C CA . ALA A 1 201 ? 11.335 -3.231 -26.305 1.00 90.62 201 ALA A CA 1
ATOM 1573 C C . ALA A 1 201 ? 12.382 -2.222 -26.819 1.00 90.62 201 ALA A C 1
ATOM 1575 O O . ALA A 1 201 ? 12.576 -2.093 -28.025 1.00 90.62 201 ALA A O 1
ATOM 1576 N N . GLU A 1 202 ? 13.100 -1.542 -25.919 1.00 90.38 202 GLU A N 1
ATOM 1577 C CA . GLU A 1 202 ? 14.185 -0.633 -26.311 1.00 90.38 202 GLU A CA 1
ATOM 1578 C C . GLU A 1 202 ? 15.369 -1.374 -26.952 1.00 90.38 202 GLU A C 1
ATOM 1580 O O . GLU A 1 202 ? 15.904 -0.913 -27.963 1.00 90.38 202 GLU A O 1
ATOM 1585 N N . ALA A 1 203 ? 15.757 -2.535 -26.413 1.00 91.25 203 ALA A N 1
ATOM 1586 C CA . ALA A 1 203 ? 16.842 -3.343 -26.969 1.00 91.25 203 ALA A CA 1
ATOM 1587 C C . ALA A 1 203 ? 16.542 -3.810 -28.407 1.00 91.25 203 ALA A C 1
ATOM 1589 O O . ALA A 1 203 ? 17.413 -3.714 -29.273 1.00 91.25 203 ALA A O 1
ATOM 1590 N N . ASP A 1 204 ? 15.304 -4.226 -28.684 1.00 93.25 204 ASP A N 1
ATOM 1591 C CA . ASP A 1 204 ? 14.878 -4.678 -30.015 1.00 93.25 204 ASP A CA 1
ATOM 1592 C C . ASP A 1 204 ? 14.863 -3.526 -31.042 1.00 93.25 204 ASP A C 1
ATOM 1594 O O . ASP A 1 204 ? 15.289 -3.682 -32.194 1.00 93.25 204 ASP A O 1
ATOM 1598 N N . ILE A 1 205 ? 14.443 -2.326 -30.624 1.00 92.56 205 ILE A N 1
ATOM 1599 C CA . ILE A 1 205 ? 14.494 -1.116 -31.464 1.00 92.56 205 ILE A CA 1
ATOM 1600 C C . ILE A 1 205 ? 15.946 -0.733 -31.785 1.00 92.56 205 ILE A C 1
ATOM 1602 O O . ILE A 1 205 ? 16.259 -0.351 -32.911 1.00 92.56 205 ILE A O 1
ATOM 1606 N N . HIS A 1 206 ? 16.862 -0.844 -30.823 1.00 91.62 206 HIS A N 1
ATOM 1607 C CA . HIS A 1 206 ? 18.278 -0.578 -31.074 1.00 91.62 206 HIS A CA 1
ATOM 1608 C C . HIS A 1 206 ? 18.921 -1.623 -31.997 1.00 91.62 206 HIS A C 1
ATOM 1610 O O . HIS A 1 206 ? 19.693 -1.249 -32.883 1.00 91.62 206 HIS A O 1
ATOM 1616 N N . ALA A 1 207 ? 18.580 -2.904 -31.834 1.00 92.69 207 ALA A N 1
ATOM 1617 C CA . ALA A 1 207 ? 19.082 -3.988 -32.676 1.00 92.69 207 ALA A CA 1
ATOM 1618 C C . ALA A 1 207 ? 18.634 -3.833 -34.141 1.00 92.69 207 ALA A C 1
ATOM 1620 O O . ALA A 1 207 ? 19.461 -3.886 -35.051 1.00 92.69 207 ALA A O 1
ATOM 1621 N N . SER A 1 208 ? 17.347 -3.553 -34.372 1.00 92.50 208 SER A N 1
ATOM 1622 C CA . SER A 1 208 ? 16.805 -3.306 -35.719 1.00 92.50 208 SER A CA 1
ATOM 1623 C C . SER A 1 208 ? 17.441 -2.093 -36.410 1.00 92.50 208 SER A C 1
ATOM 1625 O O . SER A 1 208 ? 17.714 -2.136 -37.608 1.00 92.50 208 SER A O 1
ATOM 1627 N N . LYS A 1 209 ? 17.758 -1.034 -35.656 1.00 92.06 209 LYS A N 1
ATOM 1628 C CA . LYS A 1 209 ? 18.404 0.177 -36.187 1.00 92.06 209 LYS A CA 1
ATOM 1629 C C . LYS A 1 209 ? 19.881 -0.020 -36.548 1.00 92.06 209 LYS A C 1
ATOM 1631 O O . LYS A 1 209 ? 20.405 0.704 -37.392 1.00 92.06 209 LYS A O 1
ATOM 1636 N N . LEU A 1 210 ? 20.565 -0.960 -35.890 1.00 92.25 210 LEU A N 1
ATOM 1637 C CA . LEU A 1 210 ? 21.929 -1.361 -36.249 1.00 92.25 210 LEU A CA 1
ATOM 1638 C C . LEU A 1 210 ? 21.932 -2.209 -37.522 1.00 92.25 210 LEU A C 1
ATOM 1640 O O . LEU A 1 210 ? 22.751 -1.953 -38.399 1.00 92.25 210 LEU A O 1
ATOM 1644 N N . ALA A 1 211 ? 20.985 -3.144 -37.648 1.00 91.50 211 ALA A N 1
ATOM 1645 C CA . ALA A 1 211 ? 20.849 -3.991 -38.832 1.00 91.50 211 ALA A CA 1
ATOM 1646 C C . ALA A 1 211 ? 20.580 -3.178 -40.112 1.00 91.50 211 ALA A C 1
ATOM 1648 O O . ALA A 1 211 ? 21.168 -3.457 -41.148 1.00 91.50 211 ALA A O 1
ATOM 1649 N N . SER A 1 212 ? 19.767 -2.119 -40.037 1.00 92.12 212 SER A N 1
ATOM 1650 C CA . SER A 1 212 ? 19.450 -1.278 -41.201 1.00 92.12 212 SER A CA 1
ATOM 1651 C C . SER A 1 212 ? 20.576 -0.334 -41.649 1.00 92.12 212 SER A C 1
ATOM 1653 O O . SER A 1 212 ? 20.375 0.436 -42.580 1.00 92.12 212 SER A O 1
ATOM 1655 N N . ARG A 1 213 ? 21.706 -0.270 -40.930 1.00 88.81 213 ARG A N 1
ATOM 1656 C CA . ARG A 1 213 ? 22.820 0.654 -41.229 1.00 88.81 213 ARG A CA 1
ATOM 1657 C C . ARG A 1 213 ? 24.000 -0.040 -41.916 1.00 88.81 213 ARG A C 1
ATOM 1659 O O . ARG A 1 213 ? 24.952 0.630 -42.304 1.00 88.81 213 ARG A O 1
ATOM 1666 N N . THR A 1 214 ? 23.957 -1.364 -41.988 1.00 88.56 214 THR A N 1
ATOM 1667 C CA . THR A 1 214 ? 24.975 -2.221 -42.607 1.00 88.56 214 THR A CA 1
ATOM 1668 C C . THR A 1 214 ? 24.679 -2.580 -44.064 1.00 88.56 214 THR A C 1
ATOM 1670 O O . THR A 1 214 ? 25.535 -3.203 -44.686 1.00 88.56 214 THR A O 1
ATOM 1673 N N . ASP A 1 215 ? 23.530 -2.152 -44.589 1.00 73.88 215 ASP A N 1
ATOM 1674 C CA . ASP A 1 215 ? 23.144 -2.231 -46.005 1.00 73.88 215 ASP A CA 1
ATOM 1675 C C . ASP A 1 215 ? 23.356 -0.877 -46.705 1.00 73.88 215 ASP A C 1
ATOM 1677 O O . ASP A 1 215 ? 23.770 -0.878 -47.887 1.00 73.88 215 ASP A O 1
#

pLDDT: mean 71.12, std 15.91, range [37.72, 93.25]

Organism: NCBI:txid2014873

Secondary structure (DSSP, 8-state):
--------------TT-S--PPPP---------------------------------PPPPPP-----------------THHHHHHHHTGGGTHHHHHHHHHHHHHHHHHHHHHHHHHHHHHHHHH-SS---HHHHHHHHHHHHHHHHHHHHS-----TTTTSS-HHHHHHHHHHHHHHHHHHHHHHHHHHHHHHHHHHHHHHHHHHHHHTT--

Radius of gyration: 35.47 Å; chains: 1; bounding box: 88×76×74 Å

Sequence (215 aa):
MGLRFVLHKPEKIDEHDLPTEPLPDLVFAQPDQPDRDKLPDQHTTVSIPSSTNNPAFYPALPGMSTGGGALQVEAGKIKGPGSLFRQLRMWPQLLPMFALRLLPLGVGLCFVGLQLLLLLRFGLKIWSPTQETTWMNAVYVSSDLALLPFHLLLPPLQQEVFTRIEPYTLLAVIIYGLCSRMFVHLLKIIVSAYLAAGTRAEADIHASKLASRTD

Foldseek 3Di:
DDDDDPPPDPDPPDPVPPPPDDDPPPPPPDDDDDDDDDDDDDDPPDDDDDPDDDPDDDDDDDDDPPDDPDPPPVPDPPPPPVVVVVVVVPVVVCVVLVCLVCVLVVLLVVLVVLLVLLVVLQVCVVPPVDDDDPVNVVSVVVNVVLLVVVCVVDPDPPDPVCVVPVVSSVVSSVVSVVVSVVSSVVSVVVSVVVVVVVVVVVVVVVVVVVVVVVD